Protein AF-A0A9D6V6N2-F1 (afdb_monomer)

Secondary structure (DSSP, 8-state):
-HHHHHHHHHHHHHHHHHHHHHHHHHHHHHHT--SHHHHHHHHHHHHHHHHHHHHHHHHHHHHS-TTTTHHHHHHHHHHHHHHHHHHHHHHHHHHHHHHH--SS--S--GGGHHHHSPPHHHHHHHHHHHHHHHHH-SSSHHHHHHHHHHHHHHHHHHHHHHHHHHHHHH---HHHHHHHHHHHHHHHHHHHHHHHHHHHHHHHHHHHHHHHTTS----HHHHHHHHHHHHHHHHHHHHHHHHHTT-

Organism: NCBI:txid2358

Foldseek 3Di:
DVVVVVVVVVLLVLLLLLLLLQLLLLLLLLVPDPDPVSNCVSVVVLLVVVVCLLVVLLVCLVVDPCVVCVVVVVVLVVVLLVQLLVLLVVLQVLLVVLQPDDDDPPPDDPSSCSRSPQRSVNSSSSSVSLNVLCVVCVPPSVVVSVVSSVSSVVSSVVSSVVVVVCCVVPVDDSSNSSSVSSNVSSVVSVVCSVCVVVVVCVVVVVVVVVVVCVPPDDDVVVVVVVVVVVVVVVVVVVVVVVVVVVD

pLDDT: mean 77.37, std 12.03, range [40.34, 94.0]

InterPro domains:
  IPR017199 Uncharacterised conserved protein UCP037409, membrane transporter, MTH672 [PF09930] (8-242)

Mean predicted aligned error: 12.7 Å

Solvent-accessible surface area (backbone atoms only — not comparable to full-atom values): 13356 Å² total; per-residue (Å²): 122,70,66,62,56,54,50,52,50,52,51,52,49,54,45,47,55,53,16,42,42,28,12,53,16,48,39,50,59,37,71,75,38,91,46,69,68,56,27,51,50,56,50,49,53,53,51,49,54,52,50,50,51,54,54,50,30,42,55,47,48,74,74,42,69,61,81,84,46,45,74,63,50,50,57,52,48,62,56,26,54,56,53,46,52,53,49,32,50,49,40,32,54,49,14,53,53,51,69,65,62,85,75,87,76,79,64,82,76,67,66,40,52,77,32,53,52,80,45,73,51,56,51,49,50,54,37,49,53,32,39,51,46,34,72,77,31,71,90,52,28,65,67,53,46,50,48,54,50,47,52,33,52,51,43,17,51,48,39,29,52,52,51,55,50,49,42,74,73,60,83,52,56,69,59,56,55,46,20,52,51,33,36,51,53,18,52,50,48,52,49,49,63,65,46,52,66,52,58,68,47,45,58,54,50,50,50,50,50,57,64,61,33,78,83,53,82,75,64,69,66,56,61,50,50,56,50,49,53,53,50,50,56,52,50,54,54,52,52,56,53,58,60,62,74,74,110

Sequence (247 aa):
MPEFKSLLLGLVFALGIFSVKSGCGISYLVSRRPSFLGKATAFGLVTATYFLLFVGSWHICKTVDLVSHFNRLKSLFESGMVLHVLMAGGTLLWAISLLKDTEDSRLKSYGWIALVVPCPVCTSAIFFITGFLVAFFPGDSFPVVLGAYAVYLVTTLLTMAVLALSLRLTDTTPERVLGLAMLFVSAYFFLSVLLAPHFGELERVYRVARHGSKESIGNASEAMTVGMILVLSFVTGFVLKRTRGRR

Radius of gyration: 22.38 Å; Cα contacts (8 Å, |Δi|>4): 170; chains: 1; bounding box: 48×61×52 Å

Structure (mmCIF, N/CA/C/O backbone):
data_AF-A0A9D6V6N2-F1
#
_entry.id   AF-A0A9D6V6N2-F1
#
loop_
_atom_site.group_PDB
_atom_site.id
_atom_site.type_symbol
_atom_site.label_atom_id
_atom_site.label_alt_id
_atom_site.label_comp_id
_atom_site.label_asym_id
_atom_site.label_entity_id
_atom_site.label_seq_id
_atom_site.pdbx_PDB_ins_code
_atom_site.Cartn_x
_atom_site.Cartn_y
_atom_site.Cartn_z
_atom_site.occupancy
_atom_site.B_iso_or_equiv
_atom_site.auth_seq_id
_atom_site.auth_comp_id
_atom_site.auth_asym_id
_atom_site.auth_atom_id
_atom_site.pdbx_PDB_model_num
ATOM 1 N N . MET A 1 1 ? 21.410 12.979 -12.471 1.00 51.81 1 MET A N 1
ATOM 2 C CA . MET A 1 1 ? 20.219 12.216 -12.906 1.00 51.81 1 MET A CA 1
ATOM 3 C C . MET A 1 1 ? 19.049 12.494 -11.952 1.00 51.81 1 MET A C 1
ATOM 5 O O . MET A 1 1 ? 18.803 11.705 -11.045 1.00 51.81 1 MET A O 1
ATOM 9 N N . PRO A 1 2 ? 18.390 13.660 -12.061 1.00 61.12 2 PRO A N 1
ATOM 10 C CA . PRO A 1 2 ? 17.265 14.027 -11.192 1.00 61.12 2 PRO A CA 1
ATOM 11 C C . PRO A 1 2 ? 16.001 13.185 -11.453 1.00 61.12 2 PRO A C 1
ATOM 13 O O . PRO A 1 2 ? 15.287 12.859 -10.512 1.00 61.12 2 PRO A O 1
ATOM 16 N N . GLU A 1 3 ? 15.778 12.748 -12.694 1.00 70.38 3 GLU A N 1
ATOM 17 C CA . GLU A 1 3 ? 14.579 11.997 -13.106 1.00 70.38 3 GLU A CA 1
ATOM 18 C C . GLU A 1 3 ? 14.470 10.620 -12.439 1.00 70.38 3 GLU A C 1
ATOM 20 O O . GLU A 1 3 ? 13.408 10.251 -11.944 1.00 70.38 3 GLU A O 1
ATOM 25 N N . PHE A 1 4 ? 15.588 9.895 -12.325 1.00 73.12 4 PHE A N 1
ATOM 26 C CA . PHE A 1 4 ? 15.630 8.589 -11.662 1.00 73.12 4 PHE A CA 1
ATOM 27 C C . PHE A 1 4 ? 15.233 8.669 -10.181 1.00 73.12 4 PHE A C 1
ATOM 29 O O . PHE A 1 4 ? 14.481 7.832 -9.687 1.00 73.12 4 PHE A O 1
ATOM 36 N N . LYS A 1 5 ? 15.698 9.706 -9.470 1.00 76.88 5 LYS A N 1
ATOM 37 C CA . LYS A 1 5 ? 15.368 9.909 -8.051 1.00 76.88 5 LYS A CA 1
ATOM 38 C C . LYS A 1 5 ? 13.883 10.210 -7.862 1.00 76.88 5 LYS A C 1
ATOM 40 O O . LYS A 1 5 ? 13.276 9.658 -6.951 1.00 76.88 5 LYS A O 1
ATOM 45 N N . SER A 1 6 ? 13.301 11.038 -8.728 1.00 75.12 6 SER A N 1
ATOM 46 C CA . SER A 1 6 ? 11.866 11.345 -8.696 1.00 75.12 6 SER A CA 1
ATOM 47 C C . SER A 1 6 ? 11.007 10.115 -8.989 1.00 75.12 6 SER A C 1
ATOM 49 O O . SER A 1 6 ? 9.994 9.902 -8.327 1.00 75.12 6 SER A O 1
ATOM 51 N N . LEU A 1 7 ? 11.431 9.272 -9.934 1.00 75.06 7 LEU A N 1
ATOM 52 C CA . LEU A 1 7 ? 10.715 8.051 -10.302 1.00 75.06 7 LEU A CA 1
ATOM 53 C C . LEU A 1 7 ? 10.772 7.011 -9.174 1.00 75.06 7 LEU A C 1
ATOM 55 O O . LEU A 1 7 ? 9.738 6.472 -8.784 1.00 75.06 7 LEU A O 1
ATOM 59 N N . LEU A 1 8 ? 11.952 6.807 -8.575 1.00 77.50 8 LEU A N 1
ATOM 60 C CA . LEU A 1 8 ? 12.122 5.955 -7.395 1.00 77.50 8 LEU A CA 1
ATOM 61 C C . LEU A 1 8 ? 11.301 6.472 -6.202 1.00 77.50 8 LEU A C 1
ATOM 63 O O . LEU A 1 8 ? 10.677 5.688 -5.493 1.00 77.50 8 LEU A O 1
ATOM 67 N N . LEU A 1 9 ? 11.262 7.791 -5.993 1.00 79.06 9 LEU A N 1
ATOM 68 C CA . LEU A 1 9 ? 10.462 8.401 -4.933 1.00 79.06 9 LEU A CA 1
ATOM 69 C C . LEU A 1 9 ? 8.964 8.146 -5.148 1.00 79.06 9 LEU A C 1
ATOM 71 O O . LEU A 1 9 ? 8.276 7.757 -4.208 1.00 79.06 9 LEU A O 1
ATOM 75 N N . GLY A 1 10 ? 8.473 8.299 -6.381 1.00 78.38 10 GLY A N 1
ATOM 76 C CA . GLY A 1 10 ? 7.093 7.967 -6.742 1.00 78.38 10 GLY A CA 1
ATOM 77 C C . GLY A 1 10 ? 6.765 6.488 -6.516 1.00 78.38 10 GLY A C 1
ATOM 78 O O . GLY A 1 10 ? 5.702 6.163 -5.991 1.00 78.38 10 GLY A O 1
ATOM 79 N N . LEU A 1 11 ? 7.710 5.598 -6.831 1.00 81.44 11 LEU A N 1
ATOM 80 C CA . LEU A 1 11 ? 7.619 4.153 -6.606 1.00 81.44 11 LEU A CA 1
ATOM 81 C C . LEU A 1 11 ? 7.452 3.817 -5.117 1.00 81.44 11 LEU A C 1
ATOM 83 O O . LEU A 1 11 ? 6.534 3.096 -4.728 1.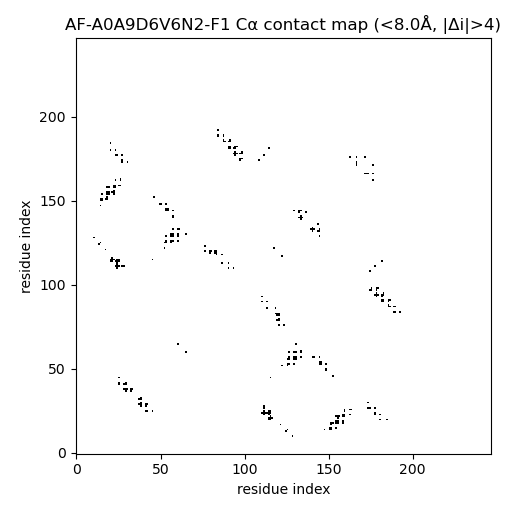00 81.44 11 LEU A O 1
ATOM 87 N N . VAL A 1 12 ? 8.336 4.370 -4.281 1.00 84.69 12 VAL A N 1
ATOM 88 C CA . VAL A 1 12 ? 8.329 4.174 -2.826 1.00 84.69 12 VAL A CA 1
ATOM 89 C C . VAL A 1 12 ? 7.067 4.769 -2.215 1.00 84.69 12 VAL A C 1
ATOM 91 O O . VAL A 1 12 ? 6.469 4.157 -1.335 1.00 84.69 12 VAL A O 1
ATOM 94 N N . PHE A 1 13 ? 6.626 5.928 -2.700 1.00 83.12 13 PHE A N 1
ATOM 95 C CA . PHE A 1 13 ? 5.403 6.565 -2.233 1.00 83.12 13 PHE A CA 1
ATOM 96 C C . PHE A 1 13 ? 4.163 5.718 -2.548 1.00 83.12 13 PHE A C 1
ATOM 98 O O . PHE A 1 13 ? 3.367 5.444 -1.649 1.00 83.12 13 PHE A O 1
ATOM 105 N N . ALA A 1 14 ? 4.039 5.227 -3.786 1.00 82.31 14 ALA A N 1
ATOM 106 C CA . ALA A 1 14 ? 2.955 4.335 -4.187 1.00 82.31 14 ALA A CA 1
ATOM 107 C C . ALA A 1 14 ? 2.940 3.052 -3.338 1.00 82.31 14 ALA A C 1
ATOM 109 O O . ALA A 1 14 ? 1.914 2.717 -2.743 1.00 82.31 14 ALA A O 1
ATOM 110 N N . LEU A 1 15 ? 4.093 2.384 -3.198 1.00 86.06 15 LEU A N 1
ATOM 111 C CA . LEU A 1 15 ? 4.251 1.220 -2.318 1.00 86.06 15 LEU A CA 1
ATOM 112 C C . LEU A 1 15 ? 3.863 1.535 -0.872 1.00 86.06 15 LEU A C 1
ATOM 114 O O . LEU A 1 15 ? 3.154 0.751 -0.244 1.00 86.06 15 LEU A O 1
ATOM 118 N N . GLY A 1 16 ? 4.297 2.680 -0.349 1.00 87.12 16 GLY A N 1
ATOM 119 C CA . GLY A 1 16 ? 4.027 3.106 1.019 1.00 87.12 16 GLY A CA 1
ATOM 120 C C . GLY A 1 16 ? 2.533 3.237 1.292 1.00 87.12 16 GLY A C 1
ATOM 121 O O . GLY 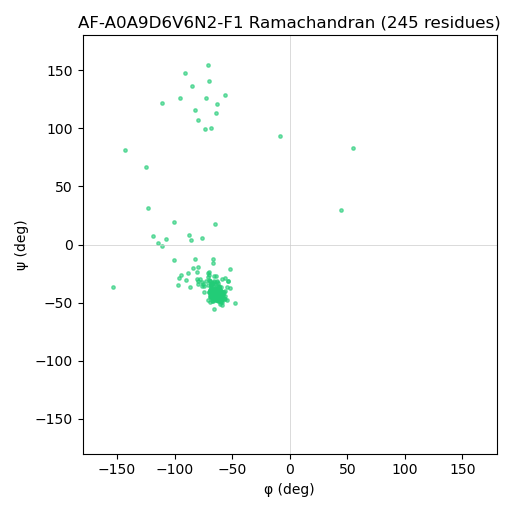A 1 16 ? 2.034 2.660 2.254 1.00 87.12 16 GLY A O 1
ATOM 122 N N . ILE A 1 17 ? 1.788 3.910 0.415 1.00 83.69 17 ILE A N 1
ATOM 123 C CA . ILE A 1 17 ? 0.334 4.071 0.568 1.00 83.69 17 ILE A CA 1
ATOM 124 C C . ILE A 1 17 ? -0.388 2.724 0.535 1.00 83.69 17 ILE A C 1
ATOM 126 O O . ILE A 1 17 ? -1.292 2.487 1.341 1.00 83.69 17 ILE A O 1
ATOM 130 N N . PHE A 1 18 ? 0.020 1.820 -0.358 1.00 83.00 18 PHE A N 1
ATOM 131 C CA . PHE A 1 18 ? -0.556 0.476 -0.408 1.00 83.00 18 PHE A CA 1
ATOM 132 C C . PHE A 1 18 ? -0.287 -0.306 0.875 1.00 83.00 18 PHE A C 1
ATOM 134 O O . PHE A 1 18 ? -1.192 -0.957 1.394 1.00 83.00 18 PHE A O 1
ATOM 141 N N . SER A 1 19 ? 0.926 -0.188 1.408 1.00 87.00 19 SER A N 1
ATOM 142 C CA . SER A 1 19 ? 1.353 -0.852 2.643 1.00 87.00 19 SER A CA 1
ATOM 143 C C . SER A 1 19 ? 0.641 -0.303 3.876 1.00 87.00 19 SER A C 1
ATOM 145 O O . SER A 1 19 ? 0.297 -1.050 4.786 1.00 87.00 19 SER A O 1
ATOM 147 N N . VAL A 1 20 ? 0.362 1.004 3.903 1.00 87.19 20 VAL A N 1
ATOM 148 C CA . VAL A 1 20 ? -0.445 1.622 4.962 1.00 87.19 20 VAL A CA 1
ATOM 149 C C . VAL A 1 20 ? -1.880 1.101 4.896 1.00 87.19 20 VAL A C 1
ATOM 151 O O . VAL A 1 20 ? -2.430 0.682 5.914 1.00 87.19 20 VAL A O 1
ATOM 154 N N . LYS A 1 21 ? -2.486 1.052 3.701 1.00 88.00 21 LYS A N 1
ATOM 155 C CA . LYS A 1 21 ? -3.838 0.502 3.522 1.00 88.00 21 LYS A CA 1
ATOM 156 C C . LYS A 1 21 ? -3.924 -0.956 3.988 1.00 88.00 21 LYS A C 1
ATOM 158 O O . LYS A 1 21 ? -4.805 -1.279 4.789 1.00 88.00 21 LYS A O 1
ATOM 163 N N . SER A 1 22 ? -3.031 -1.821 3.505 1.00 87.19 22 SER A N 1
ATOM 164 C CA . SER A 1 22 ? -3.027 -3.238 3.881 1.00 87.19 22 SER A CA 1
ATOM 165 C C . SER A 1 22 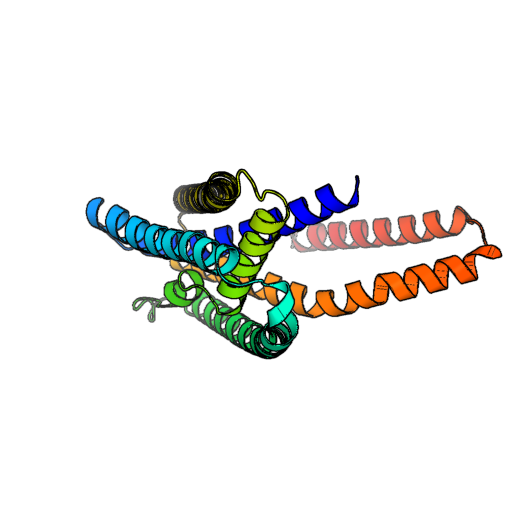? -2.709 -3.416 5.367 1.00 87.19 22 SER A C 1
ATOM 167 O O . SER A 1 22 ? -3.398 -4.172 6.050 1.00 87.19 22 SER A O 1
ATOM 169 N N .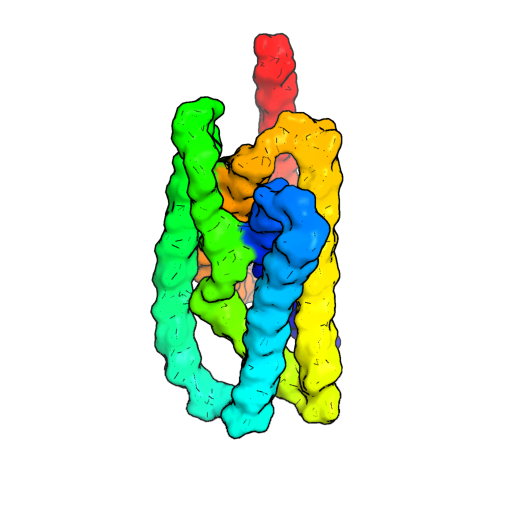 GLY A 1 23 ? -1.760 -2.646 5.908 1.00 87.50 23 GLY A N 1
ATOM 170 C CA . GLY A 1 23 ? -1.400 -2.627 7.326 1.00 87.50 23 GLY A CA 1
ATOM 171 C C . GLY A 1 23 ? -2.569 -2.289 8.251 1.00 87.50 23 GLY A C 1
ATOM 172 O O . GLY A 1 23 ? -2.753 -2.964 9.264 1.00 87.50 23 GLY A O 1
ATOM 173 N N . CYS A 1 24 ? -3.416 -1.323 7.884 1.00 86.81 24 CYS A N 1
ATOM 174 C CA . CYS A 1 24 ? -4.647 -1.015 8.620 1.00 86.81 24 CYS A CA 1
ATOM 175 C C . CYS A 1 24 ? -5.617 -2.209 8.654 1.00 86.81 24 CYS A C 1
ATOM 177 O O . CYS A 1 24 ? -6.133 -2.565 9.717 1.00 86.81 24 CYS A O 1
ATOM 179 N N . GLY A 1 25 ? -5.834 -2.865 7.510 1.00 85.75 25 GLY A N 1
ATOM 180 C CA . GLY A 1 25 ? -6.708 -4.036 7.415 1.00 85.75 25 GLY A CA 1
ATOM 181 C C . GLY A 1 25 ? -6.184 -5.245 8.198 1.00 85.75 25 GLY A C 1
ATOM 182 O O . GLY A 1 25 ? -6.938 -5.894 8.928 1.00 85.75 25 GLY A O 1
ATOM 183 N N . ILE A 1 26 ? -4.880 -5.517 8.103 1.00 86.94 26 ILE A N 1
ATOM 184 C CA . ILE A 1 26 ? -4.216 -6.609 8.827 1.00 86.94 26 ILE A CA 1
ATOM 185 C C . ILE A 1 26 ? -4.226 -6.339 10.334 1.00 86.94 26 ILE A C 1
ATOM 187 O O . ILE A 1 26 ? -4.509 -7.252 11.108 1.00 86.94 26 ILE A O 1
ATOM 191 N N . SER A 1 27 ? -3.973 -5.098 10.764 1.00 87.25 27 SER A N 1
ATOM 192 C CA . SER A 1 27 ? -4.007 -4.724 12.183 1.00 87.25 27 SER A CA 1
ATOM 193 C C . SER A 1 27 ? -5.376 -5.014 12.806 1.00 87.25 27 SER A C 1
ATOM 195 O O . SER A 1 27 ? -5.455 -5.624 13.876 1.00 87.25 27 SER A O 1
ATOM 197 N N . TYR A 1 28 ? -6.467 -4.691 12.102 1.00 84.94 28 TYR A N 1
ATOM 198 C CA . TYR A 1 28 ? -7.819 -5.044 12.541 1.00 84.94 28 TYR A CA 1
ATOM 199 C C . TYR A 1 28 ? -8.036 -6.563 12.612 1.00 84.94 28 TYR A C 1
ATOM 201 O O . TYR A 1 28 ? -8.512 -7.081 13.626 1.00 84.94 28 TYR A O 1
ATOM 209 N N . LEU A 1 29 ? -7.641 -7.295 11.563 1.00 84.75 29 LEU A N 1
ATOM 210 C CA . LEU A 1 29 ? -7.779 -8.752 11.494 1.00 84.75 29 LEU A CA 1
ATOM 211 C C . LEU A 1 29 ? -7.034 -9.459 12.640 1.00 84.75 29 LEU A C 1
ATOM 213 O O . LEU A 1 29 ? -7.568 -10.381 13.259 1.00 84.75 29 LEU A O 1
ATOM 217 N N . VAL A 1 30 ? -5.821 -9.001 12.949 1.00 86.00 30 VAL A N 1
ATOM 218 C CA . VAL A 1 30 ? -4.978 -9.505 14.042 1.00 86.00 30 VAL A CA 1
ATOM 219 C C . VAL A 1 30 ? -5.568 -9.151 15.409 1.00 86.00 30 VAL A C 1
ATOM 221 O O . VAL A 1 30 ? -5.554 -9.985 16.315 1.00 86.00 30 VAL A O 1
ATOM 224 N N . SER A 1 31 ? -6.136 -7.953 15.561 1.00 82.25 31 SER A N 1
ATOM 225 C CA . SER A 1 31 ? -6.738 -7.489 16.821 1.00 82.25 31 SER A CA 1
ATOM 226 C C . SER A 1 31 ? -7.984 -8.290 17.215 1.00 82.25 31 SER A C 1
ATOM 228 O O . SER A 1 31 ? -8.276 -8.438 18.398 1.00 82.25 31 SER A O 1
ATOM 230 N N . ARG A 1 32 ? -8.695 -8.872 16.239 1.00 79.81 32 ARG A N 1
ATOM 231 C CA . ARG A 1 32 ? -9.882 -9.716 16.463 1.00 79.81 32 ARG A CA 1
ATOM 232 C C . ARG A 1 32 ? -9.573 -11.174 16.824 1.00 79.81 32 ARG A C 1
ATOM 234 O O . ARG A 1 32 ? -10.484 -11.902 17.214 1.00 79.81 32 ARG A O 1
ATOM 241 N N . ARG A 1 33 ? -8.331 -11.641 16.671 1.00 81.06 33 ARG A N 1
ATOM 242 C CA . ARG A 1 33 ? -7.955 -13.041 16.940 1.00 81.06 33 ARG A CA 1
ATOM 243 C C . ARG A 1 33 ? -7.387 -13.176 18.362 1.00 81.06 33 ARG A C 1
ATOM 245 O O . ARG A 1 33 ? -6.419 -12.487 18.673 1.00 81.06 33 ARG A O 1
ATOM 252 N N . PRO A 1 34 ? -7.914 -14.077 19.215 1.00 73.94 34 PRO A N 1
ATOM 253 C CA . PRO A 1 34 ? -7.426 -14.224 20.590 1.00 73.94 34 PRO A CA 1
ATOM 254 C C . PRO A 1 34 ? -6.090 -14.982 20.671 1.00 73.94 34 PRO A C 1
ATOM 256 O O . PRO A 1 34 ? -5.231 -14.640 21.477 1.00 73.94 34 PRO A O 1
ATOM 259 N N . SER A 1 35 ? -5.880 -15.981 19.808 1.00 87.44 35 SER A N 1
ATOM 260 C CA . SER A 1 35 ? -4.673 -16.819 19.812 1.00 87.44 35 SER A CA 1
ATOM 261 C C . SER A 1 35 ? -3.523 -16.188 19.023 1.00 87.44 35 SER A C 1
ATOM 263 O O . SER A 1 35 ? -3.721 -15.726 17.896 1.00 87.44 35 SER A O 1
ATOM 265 N N . PHE A 1 36 ? -2.305 -16.243 19.575 1.00 85.50 36 PHE A N 1
ATOM 266 C CA . PHE A 1 36 ? -1.072 -15.839 18.889 1.00 85.50 36 PHE A CA 1
ATOM 267 C C . PHE A 1 36 ? -0.867 -16.600 17.570 1.00 85.50 36 PHE A C 1
ATOM 269 O O . PHE A 1 36 ? -0.532 -15.992 16.556 1.00 85.50 36 PHE A O 1
ATOM 276 N N . LEU A 1 37 ? -1.175 -17.900 17.543 1.00 86.62 37 LEU A N 1
ATOM 277 C CA . LEU A 1 37 ? -1.090 -18.711 16.326 1.00 86.62 37 LEU A CA 1
ATOM 278 C C . LEU A 1 37 ? -2.101 -18.241 15.267 1.00 86.62 37 LEU A C 1
ATOM 280 O O . LEU A 1 37 ? -1.786 -18.172 14.081 1.00 86.62 37 LEU A O 1
ATOM 284 N N . GLY A 1 38 ? -3.298 -17.829 15.694 1.00 84.69 38 GLY A N 1
ATOM 285 C CA . GLY A 1 38 ? -4.310 -17.231 14.816 1.00 84.69 38 GLY A CA 1
ATOM 286 C C . GLY A 1 38 ? -3.883 -15.880 14.228 1.00 84.69 38 GLY A C 1
ATOM 287 O O . GLY A 1 38 ? -4.220 -15.564 13.090 1.00 84.69 38 GLY A O 1
ATOM 288 N N . LYS A 1 39 ? -3.115 -15.090 14.986 1.00 87.00 39 LYS A N 1
ATOM 289 C CA . LYS A 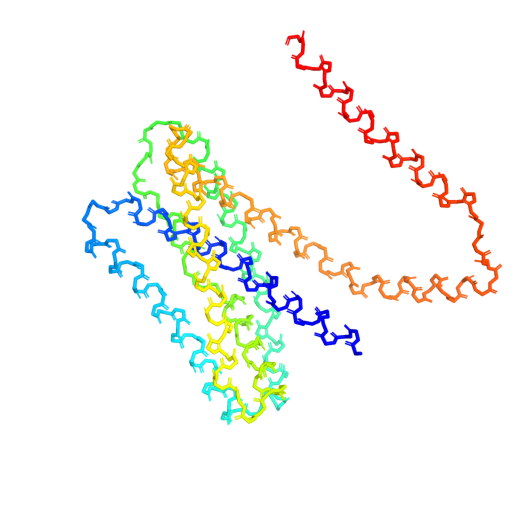1 39 ? -2.529 -13.826 14.517 1.00 87.00 39 LYS A CA 1
ATOM 290 C C . LYS A 1 39 ? -1.412 -14.072 13.504 1.00 87.00 39 LYS A C 1
ATOM 292 O O . LYS A 1 39 ? -1.417 -13.463 12.438 1.00 87.00 39 LYS A O 1
ATOM 297 N N . ALA A 1 40 ? -0.498 -14.990 13.822 1.00 88.12 40 ALA A N 1
ATOM 298 C CA . ALA A 1 40 ? 0.632 -15.339 12.967 1.00 88.12 40 ALA A CA 1
ATOM 299 C C . ALA A 1 40 ? 0.176 -15.949 11.634 1.00 88.12 40 ALA A C 1
ATOM 301 O O . ALA A 1 40 ? 0.684 -15.569 10.585 1.00 88.12 40 ALA A O 1
ATOM 302 N N . THR A 1 41 ? -0.827 -16.832 11.656 1.00 89.19 41 THR A N 1
ATOM 303 C CA . THR A 1 41 ? -1.402 -17.434 10.439 1.00 89.19 41 THR A CA 1
ATOM 304 C C . THR A 1 41 ? -2.106 -16.407 9.557 1.00 89.19 41 THR A C 1
ATOM 306 O O . THR A 1 41 ? -1.875 -16.390 8.353 1.00 89.19 41 THR A O 1
ATOM 309 N N . ALA A 1 42 ? -2.917 -15.512 10.133 1.00 87.06 42 ALA A N 1
ATOM 310 C CA . ALA A 1 42 ? -3.581 -14.452 9.373 1.00 87.06 42 ALA A CA 1
ATOM 311 C C . ALA A 1 42 ? -2.573 -13.491 8.724 1.00 87.06 42 ALA A C 1
ATOM 313 O O . ALA A 1 42 ? -2.679 -13.194 7.536 1.00 87.06 42 ALA A O 1
ATOM 314 N N . PHE A 1 43 ? -1.571 -13.046 9.488 1.00 90.06 43 PHE A N 1
ATOM 315 C CA . PHE A 1 43 ? -0.487 -12.215 8.969 1.00 90.06 43 PHE A CA 1
ATOM 316 C C . PHE A 1 43 ? 0.299 -12.942 7.873 1.00 90.06 43 PHE A C 1
ATOM 318 O O . PHE A 1 43 ? 0.475 -12.395 6.788 1.00 90.06 43 PHE A O 1
ATOM 325 N N . GLY A 1 44 ? 0.708 -14.187 8.135 1.00 90.31 44 GLY A N 1
ATOM 326 C CA . GLY A 1 44 ? 1.470 -15.021 7.210 1.00 90.31 44 GLY A CA 1
ATOM 327 C C . GLY A 1 44 ? 0.744 -15.281 5.892 1.00 90.31 44 GLY A C 1
ATOM 328 O O . GLY A 1 44 ? 1.360 -15.224 4.837 1.00 90.31 44 GLY A O 1
ATOM 329 N N . LEU A 1 45 ? -0.571 -15.507 5.924 1.00 90.75 45 LEU A N 1
ATOM 330 C CA . LEU A 1 45 ? -1.361 -15.739 4.713 1.00 90.75 45 LEU A CA 1
ATOM 331 C C . LEU A 1 45 ? -1.449 -14.482 3.840 1.00 90.75 45 LEU A C 1
ATOM 333 O O . LEU A 1 45 ? -1.303 -14.556 2.618 1.00 90.75 45 LEU A O 1
ATOM 337 N N . VAL A 1 46 ? -1.646 -13.314 4.458 1.00 89.38 46 VAL A N 1
ATOM 338 C CA . VAL A 1 46 ? -1.683 -12.045 3.722 1.00 89.38 46 VAL A CA 1
ATOM 339 C C . VAL A 1 46 ? -0.306 -11.720 3.149 1.00 89.38 46 VAL A C 1
ATOM 341 O O . VAL A 1 46 ? -0.199 -11.441 1.957 1.00 89.38 46 VAL A O 1
ATOM 344 N N . THR A 1 47 ? 0.759 -11.801 3.948 1.00 91.56 47 THR A N 1
ATOM 345 C CA . THR A 1 47 ? 2.119 -11.528 3.459 1.00 91.56 47 THR A CA 1
ATOM 346 C C . THR A 1 47 ? 2.545 -12.513 2.377 1.00 91.56 47 THR A C 1
ATOM 348 O O . THR A 1 47 ? 3.081 -12.074 1.365 1.00 91.56 47 THR A O 1
ATOM 351 N N . ALA A 1 48 ? 2.216 -13.802 2.505 1.00 92.50 48 ALA A N 1
ATOM 352 C CA . ALA A 1 48 ? 2.448 -14.794 1.458 1.00 92.50 48 ALA A CA 1
ATOM 353 C C . ALA A 1 48 ? 1.705 -14.453 0.158 1.00 92.50 48 ALA A C 1
ATOM 355 O O . ALA A 1 48 ? 2.277 -14.573 -0.922 1.00 92.50 48 ALA A O 1
ATOM 356 N N . THR A 1 49 ? 0.464 -13.964 0.243 1.00 91.31 49 THR A N 1
ATOM 357 C CA . THR A 1 49 ? -0.299 -13.528 -0.940 1.00 91.31 49 THR A CA 1
ATOM 358 C C . THR A 1 49 ? 0.410 -12.379 -1.659 1.00 91.31 49 THR A C 1
ATOM 360 O O . THR A 1 49 ? 0.595 -12.429 -2.874 1.00 91.31 49 THR A O 1
ATOM 363 N N . TYR A 1 50 ? 0.869 -11.363 -0.922 1.00 90.88 50 TYR A N 1
ATOM 364 C CA . TYR A 1 50 ? 1.634 -10.260 -1.510 1.00 90.88 50 TYR A CA 1
ATOM 365 C C . TYR A 1 50 ? 2.993 -10.721 -2.042 1.00 90.88 50 TYR A C 1
ATOM 367 O O . TYR A 1 50 ? 3.378 -10.321 -3.136 1.00 90.88 50 TYR A O 1
ATOM 375 N N . PHE A 1 51 ? 3.692 -11.606 -1.335 1.00 93.25 51 PHE A N 1
ATOM 376 C CA . PHE A 1 51 ? 4.945 -12.191 -1.807 1.00 93.25 51 PHE A CA 1
ATOM 377 C C . PHE A 1 51 ? 4.765 -12.894 -3.158 1.00 93.25 51 PHE A C 1
ATOM 379 O O . PHE A 1 51 ? 5.516 -12.629 -4.096 1.00 93.25 51 PHE A O 1
ATOM 386 N N . LEU A 1 52 ? 3.720 -13.719 -3.290 1.00 93.25 52 LEU A N 1
ATOM 387 C CA . LEU A 1 52 ? 3.370 -14.376 -4.549 1.00 93.25 52 LEU A CA 1
ATOM 388 C C . LEU A 1 52 ? 3.038 -13.368 -5.653 1.00 93.25 52 LEU A C 1
ATOM 390 O O . LEU A 1 52 ? 3.409 -13.597 -6.800 1.00 93.25 52 LEU A O 1
ATOM 394 N N . LEU A 1 53 ? 2.401 -12.239 -5.331 1.00 91.19 53 LEU A N 1
ATOM 395 C CA . LEU A 1 53 ? 2.147 -11.181 -6.313 1.00 91.19 53 LEU A CA 1
ATOM 396 C C . LEU A 1 53 ? 3.437 -10.516 -6.803 1.00 91.19 53 LEU A C 1
ATOM 398 O O . LEU A 1 53 ? 3.575 -10.304 -8.006 1.00 91.19 53 LEU A O 1
ATOM 402 N N . PHE A 1 54 ? 4.391 -10.216 -5.916 1.00 92.25 54 PHE A N 1
ATOM 403 C CA . PHE A 1 54 ? 5.685 -9.637 -6.304 1.00 92.25 54 PHE A CA 1
ATOM 404 C C . PHE A 1 54 ? 6.522 -10.621 -7.131 1.00 92.25 54 PHE A C 1
ATOM 406 O O . PHE A 1 54 ? 6.997 -10.274 -8.212 1.00 92.25 54 PHE A O 1
ATOM 413 N N . VAL A 1 55 ? 6.661 -11.866 -6.668 1.00 92.81 55 VAL A N 1
ATOM 414 C CA . VAL A 1 55 ? 7.433 -12.903 -7.373 1.00 92.81 55 VAL A CA 1
ATOM 415 C C . VAL A 1 55 ? 6.767 -13.293 -8.692 1.00 92.81 55 VAL A C 1
ATOM 417 O O . VAL A 1 55 ? 7.444 -13.417 -9.710 1.00 92.81 55 VAL A O 1
ATOM 420 N N . GLY A 1 56 ? 5.440 -13.437 -8.702 1.00 91.19 56 GLY A N 1
ATOM 421 C CA . GLY A 1 56 ? 4.668 -13.709 -9.911 1.00 91.19 56 GLY A CA 1
ATOM 422 C C . GLY A 1 56 ? 4.807 -12.585 -10.935 1.00 91.19 56 GLY A C 1
ATOM 423 O O . GLY A 1 56 ? 5.072 -12.853 -12.104 1.00 91.19 56 GLY A O 1
ATOM 424 N N . SER A 1 57 ? 4.731 -11.326 -10.489 1.00 89.19 57 SER A N 1
ATOM 425 C CA . SER A 1 57 ? 4.978 -10.165 -11.354 1.00 89.19 57 SER A CA 1
ATOM 426 C C . SER A 1 57 ? 6.397 -10.179 -11.918 1.00 89.19 57 SER A C 1
ATOM 428 O O . SER A 1 57 ? 6.570 -9.952 -13.108 1.00 89.19 57 SER A O 1
ATOM 430 N N . TRP A 1 58 ? 7.409 -10.508 -11.110 1.00 91.62 58 TRP A N 1
ATOM 431 C CA . TRP A 1 58 ? 8.796 -10.614 -11.579 1.00 91.62 58 TRP A CA 1
ATOM 432 C C . TRP A 1 58 ? 8.960 -11.704 -12.637 1.00 91.62 58 TRP A C 1
ATOM 434 O O . TRP A 1 58 ? 9.561 -11.458 -13.682 1.00 91.62 58 TRP A O 1
ATOM 444 N N . HIS A 1 59 ? 8.378 -12.881 -12.406 1.00 89.94 59 HIS A N 1
ATOM 445 C CA . HIS A 1 59 ? 8.435 -13.988 -13.355 1.00 89.94 59 HIS A CA 1
ATOM 446 C C . HIS A 1 59 ? 7.785 -13.616 -14.697 1.00 89.94 59 HIS A C 1
ATOM 448 O O . HIS A 1 59 ? 8.343 -13.889 -15.761 1.00 89.94 59 HIS A O 1
ATOM 454 N N . ILE A 1 60 ? 6.625 -12.952 -14.659 1.00 87.94 60 ILE A N 1
ATOM 455 C CA . ILE A 1 60 ? 5.940 -12.476 -15.866 1.00 87.94 60 ILE A CA 1
ATOM 456 C C . ILE A 1 60 ? 6.777 -11.397 -16.565 1.00 87.94 60 ILE A C 1
ATOM 458 O O . ILE A 1 60 ? 7.021 -11.511 -17.758 1.00 87.94 60 ILE A O 1
ATOM 462 N N . CYS A 1 61 ? 7.284 -10.396 -15.841 1.00 84.81 61 CYS A N 1
ATOM 463 C CA . CYS A 1 61 ? 8.090 -9.315 -16.419 1.00 84.81 61 CYS A CA 1
ATOM 464 C C . CYS A 1 61 ? 9.422 -9.795 -17.018 1.00 84.81 61 CYS A C 1
ATOM 466 O O . CYS A 1 61 ? 9.945 -9.156 -17.923 1.00 84.81 61 CYS A O 1
ATOM 468 N N . LYS A 1 62 ? 9.983 -10.907 -16.528 1.00 82.94 62 LYS A N 1
ATOM 469 C CA . LYS A 1 62 ? 11.191 -11.517 -17.103 1.00 82.94 62 LYS A CA 1
ATOM 470 C C . LYS A 1 62 ? 10.904 -12.281 -18.401 1.00 82.94 62 LYS A C 1
ATOM 472 O O . LYS A 1 62 ? 11.777 -12.387 -19.255 1.00 82.94 62 LYS A O 1
ATOM 477 N N . THR A 1 63 ? 9.715 -12.870 -18.518 1.00 81.56 63 THR A N 1
ATOM 478 C CA . THR A 1 63 ? 9.348 -13.763 -19.633 1.00 81.56 63 THR A CA 1
ATOM 479 C C . THR A 1 63 ? 8.594 -13.047 -20.748 1.00 81.56 63 THR A C 1
ATOM 481 O O . THR A 1 63 ? 8.686 -13.449 -21.905 1.00 81.56 63 THR A O 1
ATOM 484 N N . VAL A 1 64 ? 7.865 -11.984 -20.413 1.00 77.62 64 VAL A N 1
ATOM 485 C CA . VAL A 1 64 ? 7.056 -11.195 -21.339 1.00 77.62 64 VAL A CA 1
ATOM 486 C C . VAL A 1 64 ? 7.693 -9.827 -21.503 1.00 77.62 64 VAL A C 1
ATOM 488 O O . VAL A 1 64 ? 7.825 -9.073 -20.542 1.00 77.62 64 VAL A O 1
ATOM 491 N N . ASP A 1 65 ? 8.032 -9.483 -22.742 1.00 67.31 65 ASP A N 1
ATOM 492 C CA . ASP A 1 65 ? 8.544 -8.160 -23.071 1.00 67.31 65 ASP A CA 1
ATOM 493 C C . ASP A 1 65 ? 7.428 -7.113 -22.902 1.00 67.31 65 ASP A C 1
ATOM 495 O O . ASP A 1 65 ? 6.529 -6.982 -23.743 1.00 67.31 65 ASP A O 1
ATOM 499 N N . LEU A 1 66 ? 7.450 -6.403 -21.768 1.00 62.94 66 LEU A N 1
ATOM 500 C CA . LEU A 1 66 ? 6.423 -5.444 -21.340 1.00 62.94 66 LEU A CA 1
ATOM 501 C C . LEU A 1 66 ? 6.130 -4.378 -22.404 1.00 62.94 66 LEU A C 1
ATOM 503 O O . LEU A 1 66 ? 4.994 -3.911 -22.524 1.00 62.94 66 LEU A O 1
ATOM 507 N N . VAL A 1 67 ? 7.147 -4.016 -23.190 1.00 60.19 67 VAL A N 1
ATOM 508 C CA . VAL A 1 67 ? 7.074 -2.973 -24.219 1.00 60.19 67 VAL A CA 1
ATOM 509 C C . VAL A 1 67 ? 6.126 -3.384 -25.348 1.00 60.19 67 VAL A C 1
ATOM 511 O O . VAL A 1 67 ? 5.326 -2.574 -25.813 1.00 60.19 67 VAL A O 1
ATOM 514 N N . SER A 1 68 ? 6.128 -4.665 -25.727 1.00 63.53 68 SER A N 1
ATOM 515 C CA . SER A 1 68 ? 5.276 -5.196 -26.803 1.00 63.53 68 SER A CA 1
ATOM 516 C C . SER A 1 68 ? 3.782 -5.249 -26.440 1.00 63.53 68 SER A C 1
ATOM 518 O O . SER A 1 68 ? 2.921 -5.204 -27.318 1.00 63.53 68 SER A O 1
ATOM 520 N N . HIS A 1 69 ? 3.453 -5.293 -25.145 1.00 65.94 69 HIS A N 1
ATOM 521 C CA . HIS A 1 69 ? 2.082 -5.442 -24.641 1.00 65.94 69 HIS A CA 1
ATOM 522 C C . HIS A 1 69 ? 1.502 -4.160 -24.022 1.00 65.94 69 HIS A C 1
ATOM 524 O O . HIS A 1 69 ? 0.369 -4.170 -23.528 1.00 65.94 69 HIS A O 1
ATOM 530 N N . PHE A 1 70 ? 2.228 -3.039 -24.092 1.00 64.44 70 PHE A N 1
ATOM 531 C CA . PHE A 1 70 ? 1.839 -1.762 -23.486 1.00 64.44 70 PHE A CA 1
ATOM 532 C C . PHE A 1 70 ? 0.438 -1.281 -23.917 1.00 64.44 70 PHE A C 1
ATOM 534 O O . PHE A 1 70 ? -0.333 -0.788 -23.094 1.00 64.44 70 PHE A O 1
ATOM 541 N N . ASN A 1 71 ? 0.046 -1.509 -25.177 1.00 63.56 71 ASN A N 1
ATOM 542 C CA . ASN A 1 71 ? -1.287 -1.138 -25.671 1.00 63.56 71 ASN A CA 1
ATOM 543 C C . ASN A 1 71 ? -2.432 -1.934 -25.016 1.00 63.56 71 ASN A C 1
ATOM 545 O O . ASN A 1 71 ? -3.496 -1.370 -24.770 1.00 63.56 71 ASN A O 1
ATOM 549 N N . ARG A 1 72 ? -2.229 -3.217 -24.680 1.00 61.78 72 ARG A N 1
ATOM 550 C CA . ARG A 1 72 ? -3.235 -4.010 -23.942 1.00 61.78 72 ARG A CA 1
ATOM 551 C C . ARG A 1 72 ? -3.284 -3.609 -22.466 1.00 61.78 72 ARG A C 1
ATOM 553 O O . ARG A 1 72 ? -4.365 -3.533 -21.888 1.00 61.78 72 ARG A O 1
ATOM 560 N N . LEU A 1 73 ? -2.130 -3.276 -21.886 1.00 64.12 73 LEU A N 1
ATOM 561 C CA . LEU A 1 73 ? -2.028 -2.722 -20.532 1.00 64.12 73 LEU A CA 1
ATOM 562 C C . LEU A 1 73 ? -2.760 -1.376 -20.412 1.00 64.12 73 LEU A C 1
ATOM 564 O O . LEU A 1 73 ? -3.434 -1.144 -19.414 1.00 64.12 73 LEU A O 1
ATOM 568 N N . LYS A 1 74 ? -2.716 -0.523 -21.444 1.00 65.56 74 LYS A N 1
ATOM 569 C CA . LYS A 1 74 ? -3.440 0.759 -21.478 1.00 65.56 74 LYS A CA 1
ATOM 570 C C . LYS A 1 74 ? -4.953 0.597 -21.288 1.00 65.56 74 LYS A C 1
ATOM 572 O O . LYS A 1 74 ? -5.538 1.304 -20.474 1.00 65.56 74 LYS A O 1
ATOM 577 N N . SER A 1 75 ? -5.573 -0.360 -21.981 1.00 65.62 75 SER A N 1
ATOM 578 C CA . SER A 1 75 ? -7.010 -0.648 -21.830 1.00 65.62 75 SER A CA 1
ATOM 579 C C . SER A 1 75 ? -7.345 -1.192 -20.433 1.00 65.62 75 SER A C 1
ATOM 581 O O . SER A 1 75 ? -8.332 -0.779 -19.821 1.00 65.62 75 SER A O 1
ATOM 583 N N . LEU A 1 76 ? -6.475 -2.045 -19.877 1.00 65.94 76 LEU A N 1
ATOM 584 C CA . LEU A 1 76 ? -6.600 -2.520 -18.498 1.00 65.94 76 LEU A CA 1
ATOM 585 C C . LEU A 1 76 ? -6.570 -1.348 -17.500 1.00 65.94 76 LEU A C 1
ATOM 587 O O . LEU A 1 76 ? -7.372 -1.313 -16.570 1.00 65.94 76 LEU A O 1
ATOM 591 N N . PHE A 1 77 ? -5.705 -0.356 -17.707 1.00 62.81 77 PHE A N 1
ATOM 592 C CA . PHE A 1 77 ? -5.620 0.823 -16.843 1.00 62.81 77 PHE A CA 1
ATOM 593 C C . PHE A 1 77 ? -6.834 1.738 -16.909 1.00 62.81 77 PHE A C 1
ATOM 595 O O . PHE A 1 77 ? -7.273 2.243 -15.874 1.00 62.81 77 PHE A O 1
ATOM 602 N N . GLU A 1 78 ? -7.377 1.940 -18.105 1.00 67.69 78 GLU A N 1
ATOM 603 C CA . GLU A 1 78 ? -8.574 2.754 -18.300 1.00 67.69 78 GLU A CA 1
ATOM 604 C C . GLU A 1 78 ? -9.759 2.149 -17.527 1.00 67.69 78 GLU A C 1
ATOM 606 O O . GLU A 1 78 ? -10.452 2.849 -16.788 1.00 67.69 78 GLU A O 1
ATOM 611 N N . SER A 1 79 ? -9.889 0.816 -17.553 1.00 67.69 79 SER A N 1
ATOM 612 C CA . SER A 1 79 ? -10.844 0.089 -16.702 1.00 67.69 79 SER A CA 1
ATOM 613 C C . SER A 1 79 ? -10.476 0.113 -15.205 1.00 67.69 79 SER A C 1
ATOM 615 O O . SER A 1 79 ? -11.349 0.134 -14.333 1.00 67.69 79 SER A O 1
ATOM 617 N N . GLY A 1 80 ? -9.178 0.166 -14.889 1.00 68.12 80 GLY A N 1
ATOM 618 C CA . GLY A 1 80 ? -8.651 0.194 -13.527 1.00 68.12 80 GLY A CA 1
ATOM 619 C C . GLY A 1 80 ? -9.038 1.458 -12.764 1.00 68.12 80 GLY A C 1
ATOM 620 O O . GLY A 1 80 ? -9.378 1.373 -11.587 1.00 68.12 80 GLY A O 1
ATOM 621 N N . MET A 1 81 ? -9.063 2.616 -13.426 1.00 73.38 81 MET A N 1
ATOM 622 C CA . MET A 1 81 ? -9.461 3.883 -12.804 1.00 73.38 81 MET A CA 1
ATOM 623 C C . MET A 1 81 ? -10.934 3.877 -12.370 1.00 73.38 81 MET A C 1
ATOM 625 O O . MET A 1 81 ? -11.241 4.302 -11.257 1.00 73.38 81 MET A O 1
ATOM 629 N N . VAL A 1 82 ? -11.830 3.300 -13.180 1.00 76.56 82 VAL A N 1
ATOM 630 C CA . VAL A 1 82 ? -13.248 3.118 -12.814 1.00 76.56 82 VAL A CA 1
ATOM 631 C C . VAL A 1 82 ? -13.380 2.208 -11.590 1.00 76.56 82 VAL A C 1
ATOM 633 O O . VAL A 1 82 ? -14.049 2.563 -10.619 1.00 76.56 82 VAL A O 1
ATOM 636 N N . LEU A 1 83 ? -12.684 1.065 -11.585 1.00 70.38 83 LEU A N 1
ATOM 637 C CA . LEU A 1 83 ? -12.664 0.147 -10.439 1.00 70.38 83 LEU A CA 1
ATOM 638 C C . LEU A 1 83 ? -12.061 0.794 -9.184 1.00 70.38 83 LEU A C 1
ATOM 640 O O . LEU A 1 83 ? -12.503 0.507 -8.071 1.00 70.38 83 LEU A O 1
ATOM 644 N N . HIS A 1 84 ? -11.086 1.692 -9.344 1.00 75.19 84 HIS A N 1
ATOM 645 C CA . HIS A 1 84 ? -10.503 2.446 -8.238 1.00 75.19 84 HIS A CA 1
ATOM 646 C C . HIS A 1 84 ? -11.510 3.389 -7.592 1.00 75.19 84 HIS A C 1
ATOM 648 O O . HIS A 1 84 ? -11.631 3.396 -6.371 1.00 75.19 84 HIS A O 1
ATOM 654 N N . VAL A 1 85 ? -12.243 4.153 -8.408 1.00 80.44 85 VAL A N 1
ATOM 655 C CA . VAL A 1 85 ? -13.265 5.096 -7.938 1.00 80.44 85 VAL A CA 1
ATOM 656 C C . VAL A 1 85 ? -14.410 4.347 -7.262 1.00 80.44 85 VAL A C 1
ATOM 658 O O . VAL A 1 85 ? -14.830 4.742 -6.177 1.00 80.44 85 VAL A O 1
ATOM 661 N N . LEU A 1 86 ? -14.864 3.229 -7.839 1.00 78.94 86 LEU A N 1
ATOM 662 C CA . LEU A 1 86 ? -15.888 2.381 -7.222 1.00 78.94 86 LEU A CA 1
ATOM 663 C C . LEU A 1 86 ? -15.430 1.827 -5.871 1.00 78.94 86 LEU A C 1
ATOM 665 O O . LEU A 1 86 ? -16.166 1.904 -4.889 1.00 78.94 86 LEU A O 1
ATOM 669 N N . MET A 1 87 ? -14.201 1.313 -5.792 1.00 75.75 87 MET A N 1
ATOM 670 C CA . MET A 1 87 ? -13.641 0.816 -4.538 1.00 75.75 87 MET A CA 1
ATOM 671 C C . MET A 1 87 ? -13.477 1.944 -3.510 1.00 75.75 87 MET A C 1
ATOM 673 O O . MET A 1 87 ? -13.852 1.749 -2.359 1.00 75.75 87 MET A O 1
ATOM 677 N N . ALA A 1 88 ? -12.944 3.106 -3.901 1.00 80.44 88 ALA A N 1
ATOM 678 C CA . ALA A 1 88 ? -12.760 4.258 -3.018 1.00 80.44 88 ALA A CA 1
ATOM 679 C C . ALA A 1 88 ? -14.102 4.799 -2.499 1.00 80.44 88 ALA A C 1
ATOM 681 O O . ALA A 1 88 ? -14.230 5.121 -1.318 1.00 80.44 88 ALA A O 1
ATOM 682 N N . GLY A 1 89 ? -15.124 4.845 -3.358 1.00 80.56 89 GLY A N 1
ATOM 683 C CA . GLY A 1 89 ? -16.495 5.173 -2.976 1.00 80.56 89 GLY A CA 1
ATOM 684 C C . GLY A 1 89 ? -17.077 4.150 -2.002 1.00 80.56 89 GLY A C 1
ATOM 685 O O . GLY A 1 89 ? -17.611 4.527 -0.963 1.00 80.56 89 GLY A O 1
ATOM 686 N N . GLY A 1 90 ? -16.902 2.855 -2.278 1.00 78.69 90 GLY A N 1
ATOM 687 C CA . GLY A 1 90 ? -17.326 1.778 -1.385 1.00 78.69 90 GLY A CA 1
ATOM 688 C C . GLY A 1 90 ? -16.654 1.851 -0.011 1.00 78.69 90 GLY A C 1
ATOM 689 O O . GLY A 1 90 ? -17.333 1.763 1.011 1.00 78.69 90 GLY A O 1
ATOM 690 N N . THR A 1 91 ? -15.338 2.083 0.041 1.00 77.19 91 THR A N 1
ATOM 691 C CA . THR A 1 91 ? -14.609 2.243 1.308 1.00 77.19 91 THR A CA 1
ATOM 692 C C . THR A 1 91 ? -15.012 3.513 2.050 1.00 77.19 91 THR A C 1
ATOM 694 O O . THR A 1 91 ? -15.059 3.487 3.277 1.00 77.19 91 THR A O 1
ATOM 697 N N . LEU A 1 92 ? -15.363 4.591 1.341 1.00 82.94 92 LEU A N 1
ATOM 698 C CA . LEU A 1 92 ? -15.860 5.828 1.944 1.00 82.94 92 LEU A CA 1
ATOM 699 C C . LEU A 1 92 ? -17.250 5.639 2.559 1.00 82.94 92 LEU A C 1
ATOM 701 O O . LEU A 1 92 ? -17.458 5.991 3.718 1.00 82.94 92 LEU A O 1
ATOM 705 N N . LEU A 1 93 ? -18.188 5.054 1.809 1.00 81.50 93 LEU A N 1
ATOM 706 C CA . LEU A 1 93 ? -19.538 4.758 2.296 1.00 81.50 93 LEU A CA 1
ATOM 707 C C . LEU A 1 93 ? -19.486 3.839 3.519 1.00 81.50 93 LEU A C 1
ATOM 709 O O . LEU A 1 93 ? -20.163 4.088 4.516 1.00 81.50 93 LEU A O 1
ATOM 713 N N . TRP A 1 94 ? -18.625 2.821 3.476 1.00 79.94 94 TRP A N 1
ATOM 714 C CA . TRP A 1 94 ? -18.452 1.905 4.596 1.00 79.94 94 TRP A CA 1
ATOM 715 C C . TRP A 1 94 ? -17.793 2.578 5.803 1.00 79.94 94 TRP A C 1
ATOM 717 O O . TRP A 1 94 ? -18.215 2.342 6.932 1.00 79.94 94 TRP A O 1
ATOM 727 N N . ALA A 1 95 ? -16.815 3.462 5.583 1.00 81.00 95 ALA A N 1
ATOM 728 C CA . ALA A 1 95 ? -16.220 4.256 6.652 1.00 81.00 95 ALA A CA 1
ATOM 729 C C . ALA A 1 95 ? -17.270 5.129 7.352 1.00 81.00 95 ALA A C 1
ATOM 731 O O . ALA A 1 95 ? -17.342 5.132 8.577 1.00 81.00 95 ALA A O 1
ATOM 732 N N . ILE A 1 96 ? -18.118 5.822 6.584 1.00 82.50 96 ILE A N 1
ATOM 733 C CA . ILE A 1 96 ? -19.198 6.659 7.126 1.00 82.50 96 ILE A CA 1
ATOM 734 C C . ILE A 1 96 ? -20.192 5.805 7.917 1.00 82.50 96 ILE A C 1
ATOM 736 O O . ILE A 1 96 ? -20.552 6.179 9.029 1.00 82.50 96 ILE A O 1
ATOM 740 N N . SER A 1 97 ? -20.595 4.646 7.384 1.00 78.69 97 SER A N 1
ATOM 741 C CA . SER A 1 97 ? -21.482 3.711 8.088 1.00 78.69 97 SER A CA 1
ATOM 742 C C . SER A 1 97 ? -20.874 3.243 9.413 1.00 78.69 97 SER A C 1
ATOM 744 O O . SER A 1 97 ? -21.551 3.258 10.434 1.00 78.69 97 SER A O 1
ATOM 746 N N . LEU A 1 98 ? -19.584 2.890 9.419 1.00 75.12 98 LEU A N 1
ATOM 747 C CA . LEU A 1 98 ? -18.884 2.400 10.609 1.00 75.12 98 LEU A CA 1
ATOM 748 C C . LEU A 1 98 ? -18.664 3.495 11.667 1.00 75.12 98 LEU A C 1
ATOM 750 O O . LEU A 1 98 ? -18.553 3.187 12.848 1.00 75.12 98 LEU A O 1
ATOM 754 N N . LEU A 1 99 ? -18.593 4.766 11.255 1.00 77.56 99 LEU A N 1
ATOM 755 C CA . LEU A 1 99 ? -18.472 5.913 12.164 1.00 77.56 99 LEU A CA 1
ATOM 756 C C . LEU A 1 99 ? -19.820 6.396 12.719 1.00 77.56 99 LEU A C 1
ATOM 758 O O . LEU A 1 99 ? -19.821 7.118 13.715 1.00 77.56 99 LEU A O 1
ATOM 762 N N . LYS A 1 100 ? -20.936 6.058 12.061 1.00 77.44 100 LYS A N 1
ATOM 763 C CA . LYS A 1 100 ? -22.279 6.554 12.398 1.00 77.44 100 LYS A CA 1
ATOM 764 C C . LYS A 1 100 ? -23.061 5.612 13.319 1.00 77.44 100 LYS A C 1
ATOM 766 O O . LYS A 1 100 ? -23.916 6.089 14.058 1.00 77.44 100 LYS A O 1
ATOM 771 N N . ASP A 1 101 ? -22.763 4.315 13.296 1.00 68.50 101 ASP A N 1
ATOM 772 C CA . ASP A 1 101 ? -23.408 3.336 14.172 1.00 68.50 101 ASP A CA 1
ATOM 773 C C . ASP A 1 101 ? -22.766 3.318 15.566 1.00 68.50 101 ASP A C 1
ATOM 775 O O . ASP A 1 101 ? -21.591 2.979 15.725 1.00 68.50 101 ASP A O 1
ATOM 779 N N . THR A 1 102 ? -23.544 3.686 16.589 1.00 55.84 102 THR A N 1
ATOM 780 C CA . THR A 1 102 ? -22.993 3.952 17.926 1.00 55.84 102 THR A CA 1
ATOM 781 C C . THR A 1 102 ? -22.936 2.727 18.842 1.00 55.84 102 THR A C 1
ATOM 783 O O . THR A 1 102 ? -21.986 2.636 19.617 1.00 55.84 102 THR A O 1
ATOM 786 N N . GLU A 1 103 ? -23.825 1.726 18.765 1.00 52.69 103 GLU A N 1
ATOM 787 C CA . GLU A 1 103 ? -23.771 0.647 19.778 1.00 52.69 103 GLU A CA 1
ATOM 788 C C . GLU A 1 103 ? -24.298 -0.744 19.385 1.00 52.69 103 GLU A C 1
ATOM 790 O O . GLU A 1 103 ? -23.625 -1.720 19.716 1.00 52.69 103 GLU A O 1
ATOM 795 N N . ASP A 1 104 ? -25.369 -0.875 18.594 1.00 44.38 104 ASP A N 1
ATOM 796 C CA . ASP A 1 104 ? -26.061 -2.175 18.446 1.00 44.38 104 ASP A CA 1
ATOM 797 C C . ASP A 1 104 ? -25.750 -2.997 17.178 1.00 44.38 104 ASP A C 1
ATOM 799 O O . ASP A 1 104 ? -26.028 -4.195 17.132 1.00 44.38 104 ASP A O 1
ATOM 803 N N . SER A 1 105 ? -25.101 -2.429 16.156 1.00 47.12 105 SER A N 1
ATOM 804 C CA . SER A 1 105 ? -24.765 -3.142 14.904 1.00 47.12 105 SER A CA 1
ATOM 805 C C . SER A 1 105 ? -23.304 -3.614 14.829 1.00 47.12 105 SER A C 1
ATOM 807 O O . SER A 1 105 ? -22.815 -3.954 13.752 1.00 47.12 105 SER A O 1
ATOM 809 N N . ARG A 1 106 ? -22.595 -3.713 15.970 1.00 52.19 106 ARG A N 1
ATOM 810 C CA . ARG A 1 106 ? -21.180 -4.161 16.090 1.00 52.19 106 ARG A CA 1
ATOM 811 C C . ARG A 1 106 ? -20.936 -5.634 15.698 1.00 52.19 106 ARG A C 1
ATOM 813 O O . ARG A 1 106 ? -19.900 -6.219 16.039 1.00 52.19 106 ARG A O 1
ATOM 820 N N . LEU A 1 107 ? -21.872 -6.246 14.975 1.00 49.81 107 LEU A N 1
ATOM 821 C CA . LEU A 1 107 ? -21.681 -7.499 14.261 1.00 49.81 107 LEU A CA 1
ATOM 822 C C . LEU A 1 107 ? -20.495 -7.344 13.301 1.00 49.81 107 LEU A C 1
ATOM 824 O O . LEU A 1 107 ? -20.410 -6.371 12.560 1.00 49.81 107 LEU A O 1
ATOM 828 N N . LYS A 1 108 ? -19.555 -8.299 13.382 1.00 58.41 108 LYS A N 1
ATOM 829 C CA . LYS A 1 108 ? -18.345 -8.471 12.551 1.00 58.41 108 LYS A CA 1
ATOM 830 C C . LYS A 1 108 ? -18.295 -7.529 11.336 1.00 58.41 108 LYS A C 1
ATOM 832 O O . LYS A 1 108 ? -18.790 -7.870 10.267 1.00 58.41 108 LYS A O 1
ATOM 837 N N . SER A 1 109 ? -17.653 -6.367 11.484 1.00 64.12 109 SER A N 1
ATOM 838 C CA . SER A 1 109 ? -17.405 -5.486 10.341 1.00 64.12 109 SER A CA 1
ATOM 839 C C . SER A 1 109 ? -16.482 -6.211 9.365 1.00 64.12 109 SER A C 1
ATOM 841 O O . SER A 1 109 ? -15.323 -6.475 9.681 1.00 64.12 109 SER A O 1
ATOM 843 N N . TYR A 1 110 ? -16.993 -6.557 8.183 1.00 70.25 110 TYR A N 1
ATOM 844 C CA . TYR A 1 110 ? -16.216 -7.153 7.091 1.00 70.25 110 TYR A CA 1
ATOM 845 C C . TYR A 1 110 ? -15.351 -6.117 6.348 1.00 70.25 110 TYR A C 1
ATOM 847 O O . TYR A 1 110 ? -14.691 -6.459 5.366 1.00 70.25 110 TYR A O 1
ATOM 855 N N . GLY A 1 111 ? -15.308 -4.866 6.834 1.00 67.25 111 GLY A N 1
ATOM 856 C CA . GLY A 1 111 ? -14.600 -3.743 6.211 1.00 67.25 111 GLY A CA 1
ATOM 857 C C . GLY A 1 111 ? -13.116 -4.005 5.988 1.00 67.25 111 GLY A C 1
ATOM 858 O O . GLY A 1 111 ? -12.541 -3.530 5.014 1.00 67.25 111 GLY A O 1
ATOM 859 N N . TRP A 1 112 ? -12.508 -4.849 6.826 1.00 73.81 112 TRP A N 1
ATOM 860 C CA . TRP A 1 112 ? -11.112 -5.266 6.695 1.00 73.81 112 TRP A CA 1
ATOM 861 C C . TRP A 1 112 ? -10.800 -5.951 5.359 1.00 73.81 112 TRP A C 1
ATOM 863 O O . TRP A 1 112 ? -9.682 -5.816 4.865 1.00 73.81 112 TRP A O 1
ATOM 873 N N . ILE A 1 113 ? -11.769 -6.630 4.733 1.00 78.38 113 ILE A N 1
ATOM 874 C CA . ILE A 1 113 ? -11.562 -7.317 3.450 1.00 78.38 113 ILE A CA 1
ATOM 875 C C . ILE A 1 113 ? -11.211 -6.300 2.359 1.00 78.38 113 ILE A C 1
ATOM 877 O O . ILE A 1 113 ? -10.263 -6.512 1.610 1.00 78.38 113 ILE A O 1
ATOM 881 N N . ALA A 1 114 ? -11.892 -5.152 2.320 1.00 73.81 114 ALA A N 1
ATOM 882 C CA . ALA A 1 114 ? -11.631 -4.101 1.333 1.00 73.81 114 ALA A CA 1
ATOM 883 C C . ALA A 1 114 ? -10.249 -3.426 1.495 1.00 73.81 114 ALA A C 1
ATOM 885 O O . ALA A 1 114 ? -9.784 -2.722 0.591 1.00 73.81 114 ALA A O 1
ATOM 886 N N . LEU A 1 115 ? -9.598 -3.615 2.649 1.00 74.00 115 LEU A N 1
ATOM 887 C CA . LEU A 1 115 ? -8.277 -3.068 2.961 1.00 74.00 115 LEU A CA 1
ATOM 888 C C . LEU A 1 115 ? -7.163 -4.078 2.710 1.00 74.00 115 LEU A C 1
ATOM 890 O O . LEU A 1 115 ? -6.083 -3.681 2.284 1.00 74.00 115 LEU A O 1
ATOM 894 N N . VAL A 1 116 ? -7.431 -5.359 2.960 1.00 78.25 116 VAL A N 1
ATOM 895 C CA . VAL A 1 116 ? -6.456 -6.445 2.810 1.00 78.25 116 VAL A CA 1
ATOM 896 C C . VAL A 1 116 ? -6.414 -6.992 1.385 1.00 78.25 116 VAL A C 1
ATOM 898 O O . VAL A 1 116 ? -5.345 -7.368 0.913 1.00 78.25 116 VAL A O 1
ATOM 901 N N . VAL A 1 117 ? -7.557 -7.064 0.696 1.00 79.38 117 VAL A N 1
ATOM 902 C CA . VAL A 1 117 ? -7.609 -7.636 -0.652 1.00 79.38 117 VAL A CA 1
ATOM 903 C C . VAL A 1 117 ? -6.952 -6.670 -1.643 1.00 79.38 117 VAL A C 1
ATOM 905 O O . VAL A 1 117 ? -7.350 -5.500 -1.712 1.00 79.38 117 VAL A O 1
ATOM 908 N N . PRO A 1 118 ? -5.958 -7.131 -2.428 1.00 74.38 118 PRO A N 1
ATOM 909 C CA . PRO A 1 118 ? -5.320 -6.304 -3.435 1.00 74.38 118 PRO A CA 1
ATOM 910 C C . PRO A 1 118 ? -6.355 -5.910 -4.485 1.00 74.38 118 PRO A C 1
ATOM 912 O O . PRO A 1 118 ? -6.983 -6.742 -5.137 1.00 74.38 118 PRO A O 1
ATOM 915 N N . CYS A 1 119 ? -6.544 -4.606 -4.632 1.00 76.19 119 CYS A N 1
ATOM 916 C CA . CYS A 1 119 ? -7.405 -4.059 -5.659 1.00 76.19 119 CYS A CA 1
ATOM 917 C C . CYS A 1 119 ? -6.766 -4.236 -7.050 1.00 76.19 119 CYS A C 1
ATOM 919 O O . CYS A 1 119 ? -5.538 -4.242 -7.137 1.00 76.19 119 CYS A O 1
ATOM 921 N N . PRO A 1 120 ? -7.540 -4.298 -8.150 1.00 73.69 120 PRO A N 1
ATOM 922 C CA . PRO A 1 120 ? -6.986 -4.428 -9.504 1.00 73.69 120 PRO A CA 1
ATOM 923 C C . PRO A 1 120 ? -5.920 -3.367 -9.820 1.00 73.69 120 PRO A C 1
ATOM 925 O O . PRO A 1 120 ? -4.880 -3.667 -10.402 1.00 73.69 120 PRO A O 1
ATOM 928 N N . VAL A 1 121 ? -6.127 -2.140 -9.332 1.00 73.81 121 VAL A N 1
ATOM 929 C CA . VAL A 1 121 ? -5.151 -1.046 -9.440 1.00 73.81 121 VAL A CA 1
ATOM 930 C C . VAL A 1 121 ? -3.879 -1.326 -8.649 1.00 73.81 121 VAL A C 1
ATOM 932 O O . VAL A 1 121 ? -2.786 -1.114 -9.155 1.00 73.81 121 VAL A O 1
ATOM 935 N N . CYS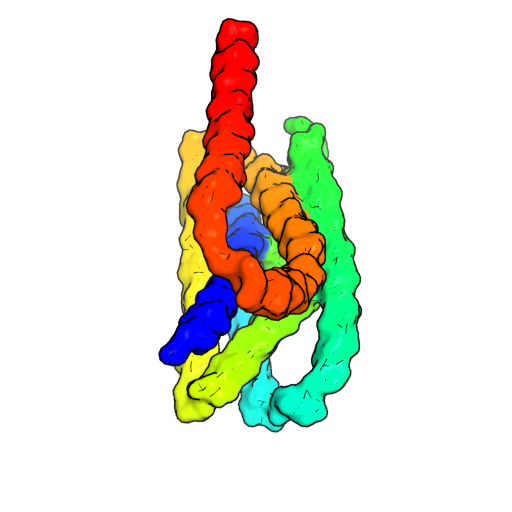 A 1 122 ? -4.005 -1.849 -7.436 1.00 78.75 122 CYS A N 1
ATOM 936 C CA . CYS A 1 122 ? -2.895 -2.196 -6.562 1.00 78.75 122 CYS A CA 1
ATOM 937 C C . CYS A 1 122 ? -2.024 -3.279 -7.223 1.00 78.75 122 CYS A C 1
ATOM 939 O O . CYS A 1 122 ? -0.803 -3.151 -7.280 1.00 78.75 122 CYS A O 1
ATOM 941 N N . THR A 1 123 ? -2.664 -4.302 -7.799 1.00 82.69 123 THR A N 1
ATOM 942 C CA . THR A 1 123 ? -1.996 -5.356 -8.572 1.00 82.69 123 THR A CA 1
ATOM 943 C C . THR A 1 123 ? -1.287 -4.784 -9.794 1.00 82.69 123 THR A C 1
ATOM 945 O O . THR A 1 123 ? -0.119 -5.095 -10.010 1.00 82.69 123 THR A O 1
ATOM 948 N N . SER A 1 124 ? -1.943 -3.899 -10.558 1.00 78.62 124 SER A N 1
ATOM 949 C CA . SER A 1 124 ? -1.286 -3.234 -11.688 1.00 78.62 124 SER A CA 1
ATOM 950 C C . SER A 1 124 ? -0.086 -2.406 -11.228 1.00 78.62 124 SER A C 1
ATOM 952 O O . SER A 1 124 ? 0.991 -2.541 -11.789 1.00 78.62 124 SER A O 1
ATOM 954 N N . ALA A 1 125 ? -0.198 -1.635 -10.147 1.00 81.31 125 ALA A N 1
ATOM 955 C CA . ALA A 1 125 ? 0.907 -0.834 -9.646 1.00 81.31 125 ALA A CA 1
ATOM 956 C C . ALA A 1 125 ? 2.100 -1.709 -9.233 1.00 81.31 125 ALA A C 1
ATOM 958 O O . ALA A 1 125 ? 3.216 -1.422 -9.651 1.00 81.31 125 ALA A O 1
ATOM 959 N N . ILE A 1 126 ? 1.877 -2.808 -8.499 1.00 87.44 126 ILE A N 1
ATOM 960 C CA . ILE A 1 126 ? 2.931 -3.781 -8.154 1.00 87.44 126 ILE A CA 1
ATOM 961 C C . ILE A 1 126 ? 3.576 -4.353 -9.421 1.00 87.44 126 ILE A C 1
ATOM 963 O O . ILE A 1 126 ? 4.802 -4.449 -9.493 1.00 87.44 126 ILE A O 1
ATOM 967 N N . PHE A 1 127 ? 2.772 -4.679 -10.432 1.00 86.25 127 PHE A N 1
ATOM 968 C CA . PHE A 1 127 ? 3.262 -5.182 -11.710 1.00 86.25 127 PHE A CA 1
ATOM 969 C C . PHE A 1 127 ? 4.161 -4.165 -12.424 1.00 86.25 127 PHE A C 1
ATOM 971 O O . PHE A 1 127 ? 5.263 -4.510 -12.841 1.00 86.25 127 PHE A O 1
ATOM 978 N N . PHE A 1 128 ? 3.752 -2.895 -12.492 1.00 81.44 128 PHE A N 1
ATOM 979 C CA . PHE A 1 128 ? 4.555 -1.823 -13.086 1.00 81.44 128 PHE A CA 1
ATOM 980 C C . PHE A 1 128 ? 5.817 -1.540 -12.300 1.00 81.44 128 PHE A C 1
ATOM 982 O O . PHE A 1 128 ? 6.885 -1.423 -12.890 1.00 81.44 128 PHE A O 1
ATOM 989 N N . ILE A 1 129 ? 5.710 -1.478 -10.975 1.00 86.38 129 ILE A N 1
ATOM 990 C CA . ILE A 1 129 ? 6.858 -1.314 -10.093 1.00 86.38 129 ILE A CA 1
ATOM 991 C C . ILE A 1 129 ? 7.882 -2.412 -10.380 1.00 86.38 129 ILE A C 1
ATOM 993 O O . ILE A 1 129 ? 9.052 -2.132 -10.613 1.00 86.38 129 ILE A O 1
ATOM 997 N N . THR A 1 130 ? 7.417 -3.654 -10.452 1.00 87.56 130 THR A N 1
ATOM 998 C CA . THR A 1 130 ? 8.255 -4.815 -10.741 1.00 87.56 130 THR A CA 1
ATOM 999 C C . THR A 1 130 ? 8.849 -4.760 -12.150 1.00 87.56 130 THR A C 1
ATOM 1001 O O . THR A 1 130 ? 10.045 -4.979 -12.311 1.00 87.56 130 THR A O 1
ATOM 1004 N N . GLY A 1 131 ? 8.052 -4.409 -13.162 1.00 84.88 131 GLY A N 1
ATOM 1005 C CA . GLY A 1 131 ? 8.512 -4.239 -14.541 1.00 84.88 131 GLY A CA 1
ATOM 1006 C C . GLY A 1 131 ? 9.581 -3.155 -14.685 1.00 84.88 131 GLY A C 1
ATOM 1007 O O . GLY A 1 131 ? 10.602 -3.383 -15.329 1.00 84.88 131 GLY A O 1
ATOM 1008 N N . PHE A 1 132 ? 9.404 -2.012 -14.018 1.00 83.00 132 PHE A N 1
ATOM 1009 C CA . PHE A 1 132 ? 10.413 -0.957 -13.960 1.00 83.00 132 PHE A CA 1
ATOM 1010 C C . PHE A 1 132 ? 11.698 -1.445 -13.289 1.00 83.00 132 PHE A C 1
ATOM 1012 O O . PHE A 1 132 ? 12.778 -1.255 -13.840 1.00 83.00 132 PHE A O 1
ATOM 1019 N N . LEU A 1 133 ? 11.610 -2.106 -12.133 1.00 86.62 133 LEU A N 1
ATOM 1020 C CA . LEU A 1 133 ? 12.795 -2.609 -11.432 1.00 86.62 133 LEU A CA 1
ATOM 1021 C C . LEU A 1 133 ? 13.563 -3.648 -12.263 1.00 86.62 133 LEU A C 1
ATOM 1023 O O . LEU A 1 133 ? 14.789 -3.597 -12.305 1.00 86.62 133 LEU A O 1
ATOM 1027 N N . VAL A 1 134 ? 12.861 -4.540 -12.970 1.00 86.81 134 VAL A N 1
ATOM 1028 C CA . VAL A 1 134 ? 13.474 -5.518 -13.886 1.00 86.81 134 VAL A CA 1
ATOM 1029 C C . VAL A 1 134 ? 14.166 -4.823 -15.063 1.00 86.81 134 VAL A C 1
ATOM 1031 O O . VAL A 1 134 ? 15.284 -5.195 -15.407 1.00 86.81 134 VAL A O 1
ATOM 1034 N N . ALA A 1 135 ? 13.539 -3.800 -15.653 1.00 83.56 135 ALA A N 1
ATOM 1035 C CA . ALA A 1 135 ? 14.103 -3.061 -16.782 1.00 83.56 135 ALA A CA 1
ATOM 1036 C C . ALA A 1 135 ? 15.343 -2.233 -16.397 1.00 83.56 135 ALA A C 1
ATOM 1038 O O . ALA A 1 135 ? 16.290 -2.144 -17.176 1.00 83.56 135 ALA A O 1
ATOM 1039 N N . PHE A 1 136 ? 15.356 -1.640 -15.198 1.00 83.25 136 PHE A N 1
ATOM 1040 C CA . PHE A 1 136 ? 16.481 -0.835 -14.709 1.00 83.25 136 PHE A CA 1
ATOM 1041 C C . PHE A 1 136 ? 17.635 -1.672 -14.138 1.00 83.25 136 PHE A C 1
ATOM 1043 O O . PHE A 1 136 ? 18.784 -1.243 -14.216 1.00 83.25 136 PHE A O 1
ATOM 1050 N N . PHE A 1 137 ? 17.351 -2.854 -13.582 1.00 85.06 137 PHE A N 1
ATOM 1051 C CA . PHE A 1 137 ? 18.348 -3.745 -12.978 1.00 85.06 137 PHE A CA 1
ATOM 1052 C C . PHE A 1 137 ? 18.300 -5.148 -13.607 1.00 85.06 137 PHE A C 1
ATOM 1054 O O . PHE A 1 137 ? 17.952 -6.114 -12.929 1.00 85.06 137 PHE A O 1
ATOM 1061 N N . PRO A 1 138 ? 18.658 -5.307 -14.895 1.00 79.81 138 PRO A N 1
ATOM 1062 C CA . PRO A 1 138 ? 18.526 -6.588 -15.592 1.00 79.81 138 PRO A CA 1
ATOM 1063 C C . PRO A 1 138 ? 19.396 -7.708 -14.992 1.00 79.81 138 PRO A C 1
ATOM 1065 O O . PRO A 1 138 ? 18.971 -8.863 -14.983 1.00 79.81 138 PRO A O 1
ATOM 1068 N N . GLY A 1 139 ? 20.575 -7.379 -14.445 1.00 82.38 139 GLY A N 1
ATOM 1069 C CA . GLY A 1 139 ? 21.474 -8.346 -13.795 1.00 82.38 139 GLY A CA 1
ATOM 1070 C C . GLY A 1 139 ? 21.018 -8.794 -12.400 1.00 82.38 139 GLY A C 1
ATOM 1071 O O . GLY A 1 139 ? 21.155 -9.965 -12.062 1.00 82.38 139 GLY A O 1
ATOM 1072 N N . ASP A 1 140 ? 20.391 -7.893 -11.636 1.00 86.88 140 ASP A N 1
ATOM 1073 C CA . ASP A 1 140 ? 20.033 -8.083 -10.220 1.00 86.88 140 ASP A CA 1
ATOM 1074 C C . ASP A 1 140 ? 18.524 -7.899 -9.968 1.00 86.88 140 ASP A C 1
ATOM 1076 O O . ASP A 1 140 ? 18.079 -7.457 -8.908 1.00 86.88 140 ASP A O 1
ATOM 1080 N N . SER A 1 141 ? 17.691 -8.235 -10.953 1.00 87.00 141 SER A N 1
ATOM 1081 C CA . SER A 1 141 ? 16.250 -7.947 -10.904 1.00 87.00 141 SER A CA 1
ATOM 1082 C C . SER A 1 141 ? 15.525 -8.626 -9.734 1.00 87.00 141 SER A C 1
ATOM 1084 O O . SER A 1 141 ? 14.631 -8.037 -9.130 1.00 87.00 141 SER A O 1
ATOM 1086 N N . PHE A 1 142 ? 15.921 -9.850 -9.374 1.00 89.62 142 PHE A N 1
ATOM 1087 C CA . PHE A 1 142 ? 15.311 -10.602 -8.275 1.00 89.62 142 PHE A CA 1
ATOM 1088 C C . PHE A 1 142 ? 15.531 -9.955 -6.891 1.00 89.62 142 PHE A C 1
ATOM 1090 O O . PHE A 1 142 ? 14.535 -9.669 -6.219 1.00 89.62 142 PHE A O 1
ATOM 1097 N N . PRO A 1 143 ? 16.774 -9.668 -6.441 1.00 91.69 143 PRO A N 1
ATOM 1098 C CA . PRO A 1 143 ? 16.995 -9.029 -5.143 1.00 91.69 143 PRO A CA 1
ATOM 1099 C C . PRO A 1 143 ? 16.390 -7.624 -5.060 1.00 91.69 143 PRO A C 1
ATOM 1101 O O . PRO A 1 143 ? 15.927 -7.230 -3.992 1.00 91.69 143 PRO A O 1
ATOM 1104 N N . VAL A 1 144 ? 16.317 -6.881 -6.168 1.00 90.50 144 VAL A N 1
ATOM 1105 C CA . VAL A 1 144 ? 15.699 -5.547 -6.183 1.00 90.50 144 VAL A CA 1
ATOM 1106 C C . VAL A 1 144 ? 14.177 -5.624 -5.995 1.00 90.50 144 VAL A C 1
ATOM 1108 O O . VAL A 1 144 ? 13.614 -4.866 -5.202 1.00 90.50 144 VAL A O 1
ATOM 1111 N N . VAL A 1 145 ? 13.499 -6.573 -6.650 1.00 91.50 145 VAL A N 1
ATOM 1112 C CA . VAL A 1 145 ? 12.061 -6.822 -6.428 1.00 91.50 145 VAL A CA 1
ATOM 1113 C C . VAL A 1 145 ? 11.801 -7.322 -5.009 1.00 91.50 145 VAL A C 1
ATOM 1115 O O . VAL A 1 145 ? 10.845 -6.887 -4.363 1.00 91.50 145 VAL A O 1
ATOM 1118 N N . LEU A 1 146 ? 12.674 -8.186 -4.486 1.00 93.06 146 LEU A N 1
ATOM 1119 C CA . LEU A 1 146 ? 12.594 -8.631 -3.099 1.00 93.06 146 LEU A CA 1
ATOM 1120 C C . LEU A 1 146 ? 12.796 -7.464 -2.120 1.00 93.06 146 LEU A C 1
ATOM 1122 O O . LEU A 1 146 ? 12.110 -7.394 -1.105 1.00 93.06 146 LEU A O 1
ATOM 1126 N N . GLY A 1 147 ? 13.668 -6.510 -2.453 1.00 91.50 147 GLY A N 1
ATOM 1127 C CA . GLY A 1 147 ? 13.830 -5.253 -1.729 1.00 91.50 147 GLY A CA 1
ATOM 1128 C C . GLY A 1 147 ? 12.551 -4.413 -1.717 1.00 91.50 147 GLY A C 1
ATOM 1129 O O . GLY A 1 147 ? 12.151 -3.925 -0.662 1.00 91.50 147 GLY A O 1
ATOM 1130 N N . ALA A 1 148 ? 11.849 -4.301 -2.848 1.00 90.62 148 ALA A N 1
ATOM 1131 C CA . ALA A 1 148 ? 10.551 -3.623 -2.906 1.00 90.62 148 ALA A CA 1
ATOM 1132 C C . ALA A 1 148 ? 9.490 -4.317 -2.030 1.00 90.62 148 ALA A C 1
ATOM 1134 O O . ALA A 1 148 ? 8.755 -3.649 -1.298 1.00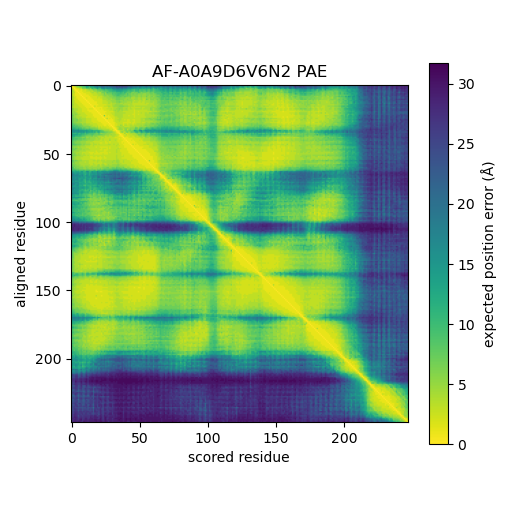 90.62 148 ALA A O 1
ATOM 1135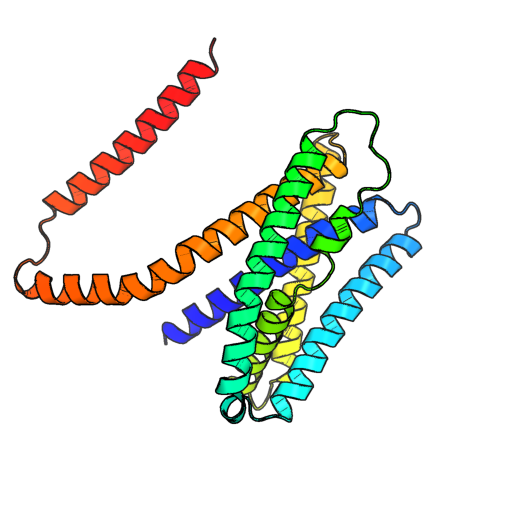 N N . TYR A 1 149 ? 9.457 -5.653 -2.035 1.00 93.25 149 TYR A N 1
ATOM 1136 C CA . TYR A 1 149 ? 8.621 -6.426 -1.115 1.00 93.25 149 TYR A CA 1
ATOM 1137 C C . TYR A 1 149 ? 9.025 -6.217 0.356 1.00 93.25 149 TYR A C 1
ATOM 1139 O O . TYR A 1 149 ? 8.161 -6.086 1.223 1.00 93.25 149 TYR A O 1
ATOM 1147 N N . ALA A 1 150 ? 10.322 -6.124 0.657 1.00 93.12 150 ALA A N 1
ATOM 1148 C CA . ALA A 1 150 ? 10.809 -5.845 2.005 1.00 93.12 150 ALA A CA 1
ATOM 1149 C C . ALA A 1 150 ? 10.373 -4.453 2.490 1.00 93.12 150 ALA A C 1
ATOM 1151 O O . ALA A 1 150 ? 9.910 -4.323 3.621 1.00 93.12 150 ALA A O 1
ATOM 1152 N N . VAL A 1 151 ? 10.433 -3.429 1.631 1.00 92.06 151 VAL A N 1
ATOM 1153 C CA . VAL A 1 151 ? 9.903 -2.086 1.931 1.00 92.06 151 VAL A CA 1
ATOM 1154 C C . VAL A 1 151 ? 8.404 -2.148 2.231 1.00 92.06 151 VAL A C 1
ATOM 1156 O O . VAL A 1 151 ? 7.957 -1.581 3.232 1.00 92.06 151 VAL A O 1
ATOM 1159 N N . TYR A 1 152 ? 7.635 -2.881 1.420 1.00 92.62 152 TYR A N 1
ATOM 1160 C CA . TYR A 1 152 ? 6.213 -3.128 1.676 1.00 92.62 152 TYR A CA 1
ATOM 1161 C C . TYR A 1 152 ? 5.984 -3.777 3.052 1.00 92.62 152 TYR A C 1
ATOM 1163 O O . TYR A 1 152 ? 5.158 -3.322 3.846 1.00 92.62 152 TYR A O 1
ATOM 1171 N N . LEU A 1 153 ? 6.753 -4.814 3.383 1.00 93.19 153 LEU A N 1
ATOM 1172 C CA . LEU A 1 153 ? 6.608 -5.544 4.639 1.00 93.19 153 LEU A CA 1
ATOM 1173 C C . LEU A 1 153 ? 6.980 -4.681 5.853 1.00 93.19 153 LEU A C 1
ATOM 1175 O O . LEU A 1 153 ? 6.230 -4.643 6.827 1.00 93.19 153 LEU A O 1
ATOM 1179 N N . VAL A 1 154 ? 8.088 -3.939 5.784 1.00 94.00 154 VAL A N 1
ATOM 1180 C CA . VAL A 1 154 ? 8.532 -3.025 6.850 1.00 94.00 154 VAL A CA 1
ATOM 1181 C C . VAL A 1 154 ? 7.499 -1.932 7.105 1.00 94.00 154 VAL A C 1
ATOM 1183 O O . VAL A 1 154 ? 7.135 -1.685 8.252 1.00 94.00 154 VAL A O 1
ATOM 1186 N N . THR A 1 155 ? 6.978 -1.299 6.055 1.00 92.06 155 THR A N 1
ATOM 1187 C CA . THR A 1 155 ? 5.965 -0.239 6.191 1.00 92.06 155 THR A CA 1
ATOM 1188 C C . THR A 1 155 ? 4.619 -0.780 6.683 1.00 92.06 155 THR A C 1
ATOM 1190 O O . THR A 1 155 ? 3.957 -0.132 7.497 1.00 92.06 155 THR A O 1
ATOM 1193 N N . THR A 1 156 ? 4.244 -2.000 6.290 1.00 91.56 156 THR A N 1
ATOM 1194 C CA . THR A 1 156 ? 3.070 -2.707 6.827 1.00 91.56 156 THR A CA 1
ATOM 1195 C C . THR A 1 156 ? 3.226 -2.976 8.326 1.00 91.56 156 THR A C 1
ATOM 1197 O O . THR A 1 156 ? 2.330 -2.659 9.110 1.00 91.56 156 THR A O 1
ATOM 1200 N N . LEU A 1 157 ? 4.378 -3.511 8.749 1.00 92.38 157 LEU A N 1
ATOM 1201 C CA . LEU A 1 157 ? 4.685 -3.761 10.160 1.00 92.38 157 LEU A CA 1
ATOM 1202 C C . LEU A 1 157 ? 4.714 -2.467 10.974 1.00 92.38 157 LEU A C 1
ATOM 1204 O O . LEU A 1 157 ? 4.151 -2.423 12.066 1.00 92.38 157 LEU A O 1
ATOM 1208 N N . LEU A 1 158 ? 5.319 -1.408 10.433 1.00 92.94 158 LEU A N 1
ATOM 1209 C CA . LEU A 1 158 ? 5.343 -0.091 11.061 1.00 92.94 158 LEU A CA 1
ATOM 1210 C C . LEU A 1 158 ? 3.922 0.441 11.264 1.00 92.94 158 LEU A C 1
ATOM 1212 O O . LEU A 1 158 ? 3.580 0.879 12.359 1.00 92.94 158 LEU A O 1
ATOM 1216 N N . THR A 1 159 ? 3.070 0.336 10.244 1.00 90.25 159 THR A N 1
ATOM 1217 C CA . THR A 1 159 ? 1.662 0.744 10.331 1.00 90.25 159 THR A CA 1
ATOM 1218 C C . THR A 1 159 ? 0.927 -0.058 11.405 1.00 90.25 159 THR A C 1
ATOM 1220 O O . THR A 1 159 ? 0.237 0.517 12.246 1.00 90.25 159 THR A O 1
ATOM 1223 N N . MET A 1 160 ? 1.111 -1.382 11.440 1.00 89.62 160 MET A N 1
ATOM 1224 C CA . MET A 1 160 ? 0.530 -2.225 12.486 1.00 89.62 160 MET A CA 1
ATOM 1225 C C . MET A 1 160 ? 1.007 -1.828 13.886 1.00 89.62 160 MET A C 1
ATOM 1227 O O . MET A 1 160 ? 0.188 -1.761 14.800 1.00 89.62 160 MET A O 1
ATOM 1231 N N . ALA A 1 161 ? 2.303 -1.556 14.057 1.00 88.25 161 ALA A N 1
ATOM 1232 C CA . ALA A 1 161 ? 2.889 -1.158 15.332 1.00 88.25 161 ALA A CA 1
ATOM 1233 C C . ALA A 1 161 ? 2.339 0.191 15.811 1.00 88.25 161 ALA A C 1
ATOM 1235 O O . ALA A 1 161 ? 1.946 0.308 16.971 1.00 88.25 161 ALA A O 1
ATOM 1236 N N . VAL A 1 162 ? 2.240 1.175 14.911 1.00 88.94 162 VAL A N 1
ATOM 1237 C CA . VAL A 1 162 ? 1.644 2.486 15.201 1.00 88.94 162 VAL A CA 1
ATOM 1238 C C . VAL A 1 162 ? 0.191 2.327 15.634 1.00 88.94 162 VAL A C 1
ATOM 1240 O O . VAL A 1 162 ? -0.182 2.838 16.683 1.00 88.94 162 VAL A O 1
ATOM 1243 N N . LEU A 1 163 ? -0.620 1.563 14.898 1.00 86.94 163 LEU A N 1
ATOM 1244 C CA . LEU A 1 163 ? -2.026 1.349 15.253 1.00 86.94 163 LEU A CA 1
ATOM 1245 C C . LEU A 1 163 ? -2.193 0.580 16.567 1.00 86.94 163 LEU A C 1
ATOM 1247 O O . LEU A 1 163 ? -3.042 0.935 17.381 1.00 86.94 163 LEU A O 1
ATOM 1251 N N . ALA A 1 164 ? -1.375 -0.447 16.802 1.00 85.56 164 ALA A N 1
ATOM 1252 C CA . ALA A 1 164 ? -1.383 -1.189 18.057 1.00 85.56 164 ALA A CA 1
ATOM 1253 C C . ALA A 1 164 ? -1.006 -0.290 19.245 1.00 85.56 164 ALA A C 1
ATOM 1255 O O . ALA A 1 164 ? -1.610 -0.397 20.312 1.00 85.56 164 ALA A O 1
ATOM 1256 N N . LEU A 1 165 ? -0.044 0.618 19.056 1.00 85.50 165 LEU A N 1
ATOM 1257 C CA . LEU A 1 165 ? 0.338 1.606 20.060 1.00 85.50 165 LEU A CA 1
ATOM 1258 C C . LEU A 1 165 ? -0.781 2.631 20.291 1.00 85.50 165 LEU A C 1
ATOM 1260 O O . LEU A 1 165 ? -1.138 2.888 21.437 1.00 85.50 165 LEU A O 1
ATOM 1264 N N . SER A 1 166 ? -1.391 3.164 19.230 1.00 83.00 166 SER A N 1
ATOM 1265 C CA . SER A 1 166 ? -2.515 4.103 19.330 1.00 83.00 166 SER A CA 1
ATOM 1266 C C . SER A 1 166 ? -3.717 3.498 20.055 1.00 83.00 166 SER A C 1
ATOM 1268 O O . SER A 1 166 ? -4.327 4.173 20.881 1.00 83.00 166 SER A O 1
ATOM 1270 N N . LEU A 1 167 ? -4.034 2.224 19.807 1.00 83.25 167 LEU A N 1
ATOM 1271 C CA . LEU A 1 167 ? -5.109 1.519 20.510 1.00 83.25 167 LEU A CA 1
ATOM 1272 C C . LEU A 1 167 ? -4.816 1.380 22.008 1.00 83.25 167 LEU A C 1
ATOM 1274 O O . LEU A 1 167 ? -5.705 1.617 22.818 1.00 83.25 167 LEU A O 1
ATOM 1278 N N . ARG A 1 168 ? -3.567 1.066 22.379 1.00 82.94 168 ARG A N 1
ATOM 1279 C CA . ARG A 1 168 ? -3.148 0.986 23.789 1.00 82.94 168 ARG A CA 1
ATOM 1280 C C . ARG A 1 168 ? -3.189 2.333 24.509 1.00 82.94 168 ARG A C 1
ATOM 1282 O O . ARG A 1 168 ? -3.398 2.354 25.712 1.00 82.94 168 ARG A O 1
ATOM 1289 N N . LEU A 1 169 ? -2.947 3.431 23.793 1.00 84.31 169 LEU A N 1
ATOM 1290 C CA . LEU A 1 169 ? -2.874 4.772 24.379 1.00 84.31 169 LEU A CA 1
ATOM 1291 C C . LEU A 1 169 ? -4.228 5.487 24.459 1.00 84.31 169 LEU A C 1
ATOM 1293 O O . LEU A 1 169 ? -4.368 6.396 25.270 1.00 84.31 169 LEU A O 1
ATOM 1297 N N . THR A 1 170 ? -5.198 5.131 23.611 1.00 77.06 170 THR A N 1
ATOM 1298 C CA . THR A 1 170 ? -6.396 5.969 23.401 1.00 77.06 170 THR A CA 1
ATOM 1299 C C . THR A 1 170 ? -7.704 5.324 23.880 1.00 77.06 170 THR A C 1
ATOM 1301 O O . THR A 1 170 ? -8.751 5.926 23.678 1.00 77.06 170 THR A O 1
ATOM 1304 N N . ASP A 1 171 ? -7.692 4.116 24.465 1.00 75.62 171 ASP A N 1
ATOM 1305 C CA . ASP A 1 171 ? -8.904 3.358 24.872 1.00 75.62 171 ASP A CA 1
ATOM 1306 C C . ASP A 1 171 ? -10.020 3.354 23.800 1.00 75.62 171 ASP A C 1
ATOM 1308 O O . ASP A 1 171 ? -11.223 3.301 24.062 1.00 75.62 171 ASP A O 1
ATOM 1312 N N . THR A 1 172 ? -9.613 3.436 22.531 1.00 76.44 172 THR A N 1
ATOM 1313 C CA . THR A 1 172 ? -10.527 3.493 21.391 1.00 76.44 172 THR A CA 1
ATOM 1314 C C . THR A 1 172 ? -10.821 2.092 20.891 1.00 76.44 172 THR A C 1
ATOM 1316 O O . THR A 1 172 ? -9.973 1.201 20.919 1.00 76.44 172 THR A O 1
ATOM 1319 N N . THR A 1 173 ? -12.034 1.893 20.381 1.00 80.88 173 THR A N 1
ATOM 1320 C CA . THR A 1 173 ? -12.409 0.617 19.781 1.00 80.88 173 THR A CA 1
ATOM 1321 C C . THR A 1 173 ? -11.674 0.405 18.446 1.00 80.88 173 THR A C 1
ATOM 1323 O O . THR A 1 173 ? -11.539 1.351 17.656 1.00 80.88 173 THR A O 1
ATOM 1326 N N . PRO A 1 174 ? -11.225 -0.829 18.140 1.00 78.88 174 PRO A N 1
ATOM 1327 C CA . PRO A 1 174 ? -10.599 -1.169 16.859 1.00 78.88 174 PRO A CA 1
ATOM 1328 C C . PRO A 1 174 ? -11.445 -0.787 15.637 1.00 78.88 174 PRO A C 1
ATOM 1330 O O . PRO A 1 174 ? -10.903 -0.434 14.594 1.00 78.88 174 PRO A O 1
ATOM 1333 N N . GLU A 1 175 ? -12.773 -0.820 15.764 1.00 80.12 175 GLU A N 1
ATOM 1334 C CA . GLU A 1 175 ? -13.734 -0.422 14.732 1.00 80.12 175 GLU A CA 1
ATOM 1335 C C . GLU A 1 175 ? -13.633 1.066 14.395 1.00 80.12 175 GLU A C 1
ATOM 1337 O O . GLU A 1 175 ? -13.642 1.433 13.221 1.00 80.12 175 GLU A O 1
ATOM 1342 N N . ARG A 1 176 ? -13.488 1.927 15.408 1.00 80.12 176 ARG A N 1
ATOM 1343 C CA . ARG A 1 176 ? -13.389 3.377 15.209 1.00 80.12 176 ARG A CA 1
ATOM 1344 C C . ARG A 1 176 ? -12.077 3.751 14.527 1.00 80.12 176 ARG A C 1
ATOM 1346 O O . ARG A 1 176 ? -12.069 4.586 13.624 1.00 80.12 176 ARG A O 1
ATOM 1353 N N . VAL A 1 177 ? -10.982 3.102 14.924 1.00 81.88 177 VAL A N 1
ATOM 1354 C CA . VAL A 1 177 ? -9.668 3.272 14.288 1.00 81.88 177 VAL A CA 1
ATOM 1355 C C . VAL A 1 177 ? -9.694 2.771 12.843 1.00 81.88 177 VAL A C 1
ATOM 1357 O O . VAL A 1 177 ? -9.220 3.474 11.950 1.00 81.88 177 VAL A O 1
ATOM 1360 N N . LEU A 1 178 ? -10.310 1.610 12.586 1.00 81.88 178 LEU A N 1
ATOM 1361 C CA . LEU A 1 178 ? -10.493 1.090 11.231 1.00 81.88 178 LEU A CA 1
ATOM 1362 C C . LEU A 1 178 ? -11.317 2.056 10.372 1.00 81.88 178 LEU A C 1
ATOM 1364 O O . LEU A 1 178 ? -10.903 2.379 9.264 1.00 81.88 178 LEU A O 1
ATOM 1368 N N . GLY A 1 179 ? -12.444 2.555 10.879 1.00 80.31 179 GLY A N 1
ATOM 1369 C CA . GLY A 1 179 ? -13.296 3.492 10.150 1.00 80.31 179 GLY A CA 1
ATOM 1370 C C . GLY A 1 179 ? -12.586 4.806 9.814 1.00 80.31 179 GLY A C 1
ATOM 1371 O O . GLY A 1 179 ? -12.681 5.283 8.684 1.00 80.31 179 GLY A O 1
ATOM 1372 N N . LEU A 1 180 ? -11.805 5.360 10.748 1.00 83.38 180 LEU A N 1
ATOM 1373 C CA . LEU A 1 180 ? -10.984 6.551 10.497 1.00 83.38 180 LEU A CA 1
ATOM 1374 C C . LEU A 1 180 ? -9.899 6.290 9.448 1.00 83.38 180 LEU A C 1
ATOM 1376 O O . LEU A 1 180 ? -9.705 7.110 8.549 1.00 83.38 180 LEU A O 1
ATOM 1380 N N . ALA A 1 181 ? -9.227 5.138 9.519 1.00 82.69 181 ALA A N 1
ATOM 1381 C CA . ALA A 1 181 ? -8.246 4.739 8.517 1.00 82.69 181 ALA A CA 1
ATOM 1382 C C . ALA A 1 181 ? -8.890 4.582 7.130 1.00 82.69 181 ALA A C 1
ATOM 1384 O O . ALA A 1 181 ? -8.362 5.093 6.144 1.00 82.69 181 ALA A O 1
ATOM 1385 N N . MET A 1 182 ? -10.058 3.938 7.050 1.00 83.62 182 MET A N 1
ATOM 1386 C CA . MET A 1 182 ? -10.826 3.796 5.811 1.00 83.62 182 MET A CA 1
ATOM 1387 C C . MET A 1 182 ? -11.227 5.152 5.232 1.00 83.62 182 MET A C 1
ATOM 1389 O O . MET A 1 182 ? -11.093 5.358 4.025 1.00 83.62 182 MET A O 1
ATOM 1393 N N . LEU A 1 183 ? -11.668 6.089 6.073 1.00 85.75 183 LEU A N 1
ATOM 1394 C CA . LEU A 1 183 ? -12.038 7.439 5.656 1.00 85.75 183 LEU A CA 1
ATOM 1395 C C . LEU A 1 183 ? -10.833 8.196 5.089 1.00 85.75 183 LEU A C 1
ATOM 1397 O O . LEU A 1 183 ? -10.922 8.750 3.995 1.00 85.75 183 LEU A O 1
ATOM 1401 N N . PHE A 1 184 ? -9.695 8.170 5.789 1.00 85.50 184 PHE A N 1
ATOM 1402 C CA . PHE A 1 184 ? -8.479 8.859 5.354 1.00 85.50 184 PHE A CA 1
ATOM 1403 C C . PHE A 1 184 ? -7.930 8.284 4.045 1.00 85.50 184 PHE A C 1
ATOM 1405 O O . PHE A 1 184 ? -7.627 9.029 3.116 1.00 85.50 184 PHE A O 1
ATOM 1412 N N . VAL A 1 185 ? -7.872 6.954 3.936 1.00 83.12 185 VAL A N 1
ATOM 1413 C CA . VAL A 1 185 ? -7.431 6.257 2.720 1.00 83.12 185 VAL A CA 1
ATOM 1414 C C . VAL A 1 185 ? -8.365 6.557 1.543 1.00 83.12 185 VAL A C 1
ATOM 1416 O O . VAL A 1 185 ? -7.893 6.811 0.438 1.00 83.12 185 VAL A O 1
ATOM 1419 N N . SER A 1 186 ? -9.681 6.584 1.766 1.00 84.62 186 SER A N 1
ATOM 1420 C CA . SER A 1 186 ? -10.649 6.899 0.706 1.00 84.62 186 SER A CA 1
ATOM 1421 C C . SER A 1 186 ? -10.532 8.351 0.246 1.00 84.62 186 SER A C 1
ATOM 1423 O O . SER A 1 186 ? -10.492 8.609 -0.955 1.00 84.62 186 SER A O 1
ATOM 1425 N N . ALA A 1 187 ? -10.420 9.296 1.184 1.00 86.06 187 ALA A N 1
ATOM 1426 C CA . ALA A 1 187 ? -10.217 10.709 0.874 1.00 86.06 187 ALA A CA 1
ATOM 1427 C C . ALA A 1 187 ? -8.914 10.932 0.093 1.00 86.06 187 ALA A C 1
ATOM 1429 O O . ALA A 1 187 ? -8.909 11.652 -0.903 1.00 86.06 187 ALA A O 1
ATOM 1430 N N . TYR A 1 188 ? -7.833 10.260 0.499 1.00 84.88 188 TYR A N 1
ATOM 1431 C CA . TYR A 1 188 ? -6.561 10.283 -0.214 1.00 84.88 188 TYR A CA 1
ATOM 1432 C C . TYR A 1 188 ? -6.703 9.780 -1.658 1.00 84.88 188 TYR A C 1
ATOM 1434 O O . TYR A 1 188 ? -6.207 10.427 -2.582 1.00 84.88 188 TYR A O 1
ATOM 1442 N N . PHE A 1 189 ? -7.397 8.659 -1.880 1.00 81.38 189 PHE A N 1
ATOM 1443 C CA . PHE A 1 189 ? -7.589 8.129 -3.232 1.00 81.38 189 PHE A CA 1
ATOM 1444 C C . PHE A 1 189 ? -8.457 9.033 -4.102 1.00 81.38 189 PHE A C 1
ATOM 1446 O O . PHE A 1 189 ? -8.093 9.282 -5.249 1.00 81.38 189 PHE A O 1
ATOM 1453 N N . PHE A 1 190 ? -9.548 9.584 -3.565 1.00 83.44 190 PHE A N 1
ATOM 1454 C CA . PHE A 1 190 ? -10.356 10.566 -4.292 1.00 83.44 190 PHE A CA 1
ATOM 1455 C C . PHE A 1 190 ? -9.534 11.790 -4.680 1.00 83.44 190 PHE A C 1
ATOM 1457 O O . PHE A 1 190 ? -9.554 12.201 -5.838 1.00 83.44 190 PHE A O 1
ATOM 1464 N N . LEU A 1 191 ? -8.767 12.336 -3.736 1.00 84.12 191 LEU A N 1
ATOM 1465 C CA . LEU A 1 191 ? -7.906 13.479 -4.003 1.00 84.12 191 LEU A CA 1
ATOM 1466 C C . LEU A 1 191 ? -6.844 13.134 -5.055 1.00 84.12 191 LEU A C 1
ATOM 1468 O O . LEU A 1 191 ? -6.608 13.922 -5.961 1.00 84.12 191 LEU A O 1
ATOM 1472 N N . SER A 1 192 ? -6.258 11.939 -4.994 1.00 79.00 192 SER A N 1
ATOM 1473 C CA . SER A 1 192 ? -5.267 11.485 -5.977 1.00 79.00 192 SER A CA 1
ATOM 1474 C C . SER A 1 192 ? -5.856 11.373 -7.385 1.00 79.00 192 SER A C 1
ATOM 1476 O O . SER A 1 192 ? -5.222 11.818 -8.336 1.00 79.00 192 SER A O 1
ATOM 1478 N N . VAL A 1 193 ? -7.077 10.842 -7.527 1.00 78.75 193 VAL A N 1
ATOM 1479 C CA . VAL A 1 193 ? -7.776 10.751 -8.822 1.00 78.75 193 VAL A CA 1
ATOM 1480 C C . VAL A 1 193 ? -8.145 12.133 -9.359 1.00 78.75 193 VAL A C 1
ATOM 1482 O O . VAL A 1 193 ? -7.994 12.375 -10.552 1.00 78.75 193 VAL A O 1
ATOM 1485 N N . LEU A 1 194 ? -8.590 13.050 -8.496 1.00 82.12 194 LEU A N 1
ATOM 1486 C CA . LEU A 1 194 ? -8.927 14.419 -8.894 1.00 82.12 194 LEU A CA 1
ATOM 1487 C C . LEU A 1 194 ? -7.687 15.225 -9.293 1.00 82.12 194 LEU A C 1
ATOM 1489 O O . LEU A 1 194 ? -7.738 15.986 -10.252 1.00 82.12 194 LEU A O 1
ATOM 1493 N N . LEU A 1 195 ? -6.568 15.055 -8.585 1.00 79.81 195 LEU A N 1
ATOM 1494 C CA . LEU A 1 195 ? -5.337 15.797 -8.855 1.00 79.81 195 LEU A CA 1
ATOM 1495 C C . LEU A 1 195 ? -4.540 15.235 -10.042 1.00 79.81 195 LEU A C 1
ATOM 1497 O O . LEU A 1 195 ? -3.892 16.008 -10.746 1.00 79.81 195 LEU A O 1
ATOM 1501 N N . ALA A 1 196 ? -4.587 13.921 -10.293 1.00 73.25 196 ALA A N 1
ATOM 1502 C CA . ALA A 1 196 ? -3.866 13.265 -11.388 1.00 73.25 196 ALA A CA 1
ATOM 1503 C C . ALA A 1 196 ? -4.008 13.957 -12.767 1.00 73.25 196 ALA A C 1
ATOM 1505 O O . ALA A 1 196 ? -2.974 14.239 -13.377 1.00 73.25 196 ALA A O 1
ATOM 1506 N N . PRO A 1 197 ? -5.217 14.291 -13.271 1.00 69.69 197 PRO A N 1
ATOM 1507 C CA . PRO A 1 197 ? -5.360 14.975 -14.559 1.00 69.69 197 PRO A CA 1
ATOM 1508 C C . PRO A 1 197 ? -4.781 16.398 -14.547 1.00 69.69 197 PRO A C 1
ATOM 1510 O O . PRO A 1 197 ? -4.235 16.846 -15.554 1.00 69.69 197 PRO A O 1
ATOM 1513 N N . HIS A 1 198 ? -4.827 17.100 -13.410 1.00 67.88 198 HIS A N 1
ATOM 1514 C CA . HIS A 1 198 ? -4.282 18.454 -13.298 1.00 67.88 198 HIS A CA 1
ATOM 1515 C C . HIS A 1 198 ? -2.748 18.485 -13.361 1.00 67.88 198 HIS A C 1
ATOM 1517 O O . HIS A 1 198 ? -2.187 19.441 -13.892 1.00 67.88 198 HIS A O 1
ATOM 1523 N N . PHE A 1 199 ? -2.058 17.435 -12.899 1.00 64.56 199 PHE A N 1
ATOM 1524 C CA . PHE A 1 199 ? -0.599 17.336 -13.036 1.00 64.56 199 PHE A CA 1
ATOM 1525 C C . PHE A 1 199 ? -0.132 17.198 -14.491 1.00 64.56 199 PHE A C 1
ATOM 1527 O O . PHE A 1 199 ? 0.911 17.747 -14.838 1.00 64.56 199 PHE A O 1
ATOM 1534 N N . GLY A 1 200 ? -0.911 16.541 -15.356 1.00 60.47 200 GLY A N 1
ATOM 1535 C CA . GLY A 1 200 ? -0.598 16.450 -16.788 1.00 60.47 200 GLY A CA 1
ATOM 1536 C C . GLY A 1 200 ? -0.721 17.793 -17.518 1.00 60.47 200 GLY A C 1
ATOM 1537 O O . GLY A 1 200 ? 0.059 18.096 -18.420 1.00 60.47 200 GLY A O 1
ATOM 1538 N N . GLU A 1 201 ? -1.665 18.635 -17.093 1.00 61.12 201 GLU A N 1
ATOM 1539 C CA . GLU A 1 201 ? -1.835 19.986 -17.635 1.00 61.12 201 GLU A CA 1
ATOM 1540 C C . GLU A 1 201 ? -0.850 20.994 -17.023 1.00 61.12 201 GLU A C 1
ATOM 1542 O O . GLU A 1 201 ? -0.524 21.982 -17.675 1.00 61.12 201 GLU A O 1
ATOM 1547 N N . LEU A 1 202 ? -0.309 20.749 -15.820 1.00 58.09 202 LEU A N 1
ATOM 1548 C CA . LEU A 1 202 ? 0.676 21.637 -15.186 1.00 58.09 202 LEU A CA 1
ATOM 1549 C C . LEU A 1 202 ? 1.939 21.815 -16.032 1.00 58.09 202 LEU A C 1
ATOM 1551 O O . LEU A 1 202 ? 2.459 22.922 -16.097 1.00 58.09 202 LEU A O 1
ATOM 1555 N N . GLU A 1 203 ? 2.409 20.782 -16.733 1.00 59.75 203 GLU A N 1
ATOM 1556 C CA . GLU A 1 203 ? 3.555 20.918 -17.639 1.00 59.75 203 GLU A CA 1
ATOM 1557 C C . GLU A 1 203 ? 3.213 21.779 -18.866 1.00 59.75 203 GLU A C 1
ATOM 1559 O O . GLU A 1 203 ? 4.029 22.595 -19.301 1.00 59.75 203 GLU A O 1
ATOM 1564 N N . ARG A 1 204 ? 1.978 21.688 -19.386 1.00 63.34 204 ARG A N 1
ATOM 1565 C CA . ARG A 1 204 ? 1.501 22.593 -20.446 1.00 63.34 204 ARG A CA 1
ATOM 1566 C C . ARG A 1 204 ? 1.361 24.020 -19.942 1.00 63.34 204 ARG A C 1
ATOM 1568 O O . ARG A 1 204 ? 1.845 24.924 -20.614 1.00 63.34 204 ARG A O 1
ATOM 1575 N N . VAL A 1 205 ? 0.753 24.221 -18.776 1.00 63.28 205 VAL A N 1
ATOM 1576 C CA . VAL A 1 205 ? 0.586 25.537 -18.151 1.00 63.28 205 VAL A CA 1
ATOM 1577 C C . VAL A 1 205 ? 1.949 26.150 -17.859 1.00 63.28 205 VAL A C 1
ATOM 1579 O O . VAL A 1 205 ? 2.182 27.288 -18.240 1.00 63.28 205 VAL A O 1
ATOM 1582 N N . TYR A 1 206 ? 2.889 25.394 -17.289 1.00 63.59 206 TYR A N 1
ATOM 1583 C CA . TYR A 1 206 ? 4.249 25.856 -17.015 1.00 63.59 206 TYR A CA 1
ATOM 1584 C C . TYR A 1 206 ? 5.017 26.162 -18.303 1.00 63.59 206 TYR A C 1
ATOM 1586 O O . TYR A 1 206 ? 5.735 27.154 -18.375 1.00 63.59 206 TYR A O 1
ATOM 1594 N N . ARG A 1 207 ? 4.834 25.364 -19.363 1.00 66.31 207 ARG A N 1
ATOM 1595 C CA . ARG A 1 207 ? 5.420 25.635 -20.684 1.00 66.31 207 ARG A CA 1
ATOM 1596 C C . ARG A 1 207 ? 4.836 26.890 -21.331 1.00 66.31 207 ARG A C 1
ATOM 1598 O O . ARG A 1 207 ? 5.601 27.640 -21.932 1.00 66.31 207 ARG A O 1
ATOM 1605 N N . VAL A 1 208 ? 3.532 27.134 -21.201 1.00 70.44 208 VAL A N 1
ATOM 1606 C CA . VAL A 1 208 ? 2.862 28.360 -21.672 1.00 70.44 208 VAL A CA 1
ATOM 1607 C C . VAL A 1 208 ? 3.311 29.565 -20.845 1.00 70.44 208 VAL A C 1
ATOM 1609 O O . VAL A 1 208 ? 3.693 30.573 -21.427 1.00 70.44 208 VAL A O 1
ATOM 1612 N N . ALA A 1 209 ? 3.394 29.443 -19.518 1.00 64.94 209 ALA A N 1
ATOM 1613 C CA . ALA A 1 209 ? 3.932 30.484 -18.642 1.00 64.94 209 ALA A CA 1
ATOM 1614 C C . ALA A 1 209 ? 5.401 30.790 -18.963 1.00 64.94 209 ALA A C 1
ATOM 1616 O O . ALA A 1 209 ? 5.779 31.950 -19.014 1.00 64.94 209 ALA A O 1
ATOM 1617 N N . ARG A 1 210 ? 6.219 29.773 -19.266 1.00 57.50 210 ARG A N 1
ATOM 1618 C CA . ARG A 1 210 ? 7.630 29.940 -19.648 1.00 57.50 210 ARG A CA 1
ATOM 1619 C C . ARG A 1 210 ? 7.814 30.556 -21.040 1.00 57.50 210 ARG A C 1
ATOM 1621 O O . ARG A 1 210 ? 8.828 31.201 -21.292 1.00 57.50 210 ARG A O 1
ATOM 1628 N N . HIS A 1 211 ? 6.858 30.356 -21.949 1.00 57.94 211 HIS A N 1
ATOM 1629 C CA . HIS A 1 211 ? 6.846 31.041 -23.247 1.00 57.94 211 HIS A CA 1
ATOM 1630 C C . HIS A 1 211 ? 6.306 32.472 -23.132 1.00 57.94 211 HIS A C 1
ATOM 1632 O O . HIS A 1 211 ? 6.830 33.352 -23.805 1.00 57.94 211 HIS A O 1
ATOM 1638 N N . GLY A 1 212 ? 5.346 32.726 -22.236 1.00 52.69 212 GLY A N 1
ATOM 1639 C CA . GLY A 1 212 ? 4.898 34.076 -21.879 1.00 52.69 212 GLY A CA 1
ATOM 1640 C C . GLY A 1 212 ? 5.921 34.865 -21.050 1.00 52.69 212 GLY A C 1
ATOM 1641 O O . GLY A 1 212 ? 5.958 36.087 -21.111 1.00 52.69 212 GLY A O 1
ATOM 1642 N N . SER A 1 213 ? 6.815 34.190 -20.321 1.00 47.50 213 SER A N 1
ATOM 1643 C CA . SER A 1 213 ? 7.820 34.830 -19.462 1.00 47.50 213 SER A CA 1
ATOM 1644 C C . SER A 1 213 ? 9.104 35.235 -20.185 1.00 47.50 213 SER A C 1
ATOM 1646 O O . SER A 1 213 ? 10.026 35.716 -19.528 1.00 47.50 213 SER A O 1
ATOM 1648 N N . LYS A 1 214 ? 9.212 35.061 -21.511 1.00 46.09 214 LYS A N 1
ATOM 1649 C CA . LYS A 1 214 ? 10.313 35.692 -22.260 1.00 46.09 214 LYS A CA 1
ATOM 1650 C C . LYS A 1 214 ? 10.201 37.226 -22.284 1.00 46.09 214 LYS A C 1
ATOM 1652 O O . LYS A 1 214 ? 11.205 37.866 -22.569 1.00 46.09 214 LYS A O 1
ATOM 1657 N N . GLU A 1 215 ? 9.058 37.798 -21.890 1.00 50.47 215 GLU A N 1
ATOM 1658 C CA . GLU A 1 215 ? 8.883 39.248 -21.685 1.00 50.47 215 GLU A CA 1
ATOM 1659 C C . GLU A 1 215 ? 8.687 39.681 -20.219 1.00 50.47 215 GLU A C 1
ATOM 1661 O O . GLU A 1 215 ? 8.616 40.873 -19.944 1.00 50.47 215 GLU A O 1
ATOM 1666 N N . SER A 1 216 ? 8.655 38.764 -19.245 1.00 48.09 216 SER A N 1
ATOM 1667 C CA . SER A 1 216 ? 8.492 39.139 -17.830 1.00 48.09 216 SER A CA 1
ATOM 1668 C C . SER A 1 216 ? 9.318 38.234 -16.922 1.00 48.09 216 SER A C 1
ATOM 1670 O O . SER A 1 216 ? 8.844 37.253 -16.345 1.00 48.09 216 SER A O 1
ATOM 1672 N N . ILE A 1 217 ? 10.608 38.553 -16.823 1.00 47.66 217 ILE A N 1
ATOM 1673 C CA . ILE A 1 217 ? 11.465 38.039 -15.758 1.00 47.66 217 ILE A CA 1
ATOM 1674 C C . ILE A 1 217 ? 11.070 38.768 -14.467 1.00 47.66 217 ILE A C 1
ATOM 1676 O O . ILE A 1 217 ? 11.486 39.893 -14.221 1.00 47.66 217 ILE A O 1
ATOM 1680 N N . GLY A 1 218 ? 10.254 38.087 -13.660 1.00 54.41 218 GLY A N 1
ATOM 1681 C CA . GLY A 1 218 ? 10.271 38.119 -12.196 1.00 54.41 218 GLY A CA 1
ATOM 1682 C C 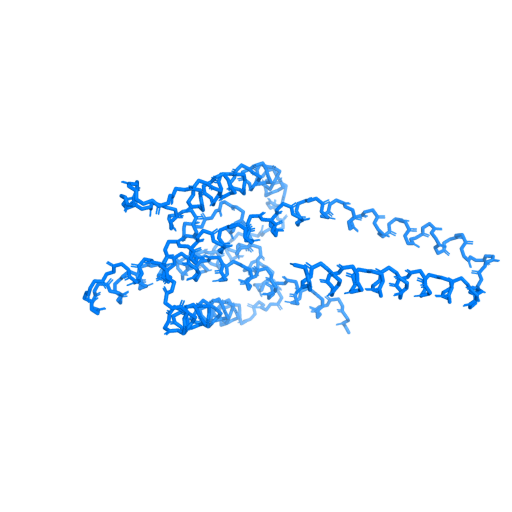. GLY A 1 218 ? 10.163 39.483 -11.518 1.00 54.41 218 GLY A C 1
ATOM 1683 O O . GLY A 1 218 ? 11.153 39.997 -11.002 1.00 54.41 218 GLY A O 1
ATOM 1684 N N . ASN A 1 219 ? 8.941 39.993 -11.359 1.00 54.75 219 ASN A N 1
ATOM 1685 C CA . ASN A 1 219 ? 8.688 41.046 -10.381 1.00 54.75 219 ASN A CA 1
ATOM 1686 C C . ASN A 1 219 ? 8.562 40.413 -8.984 1.00 54.75 219 ASN A C 1
ATOM 1688 O O . ASN A 1 219 ? 7.557 39.784 -8.659 1.00 54.75 219 ASN A O 1
ATOM 1692 N N . ALA A 1 220 ? 9.575 40.595 -8.129 1.00 57.81 220 ALA A N 1
ATOM 1693 C CA . ALA A 1 220 ? 9.588 40.140 -6.728 1.00 57.81 220 ALA A CA 1
ATOM 1694 C C . ALA A 1 220 ? 8.347 40.594 -5.921 1.00 57.81 220 ALA A C 1
ATOM 1696 O O . ALA A 1 220 ? 7.973 39.969 -4.928 1.00 57.81 220 ALA A O 1
ATOM 1697 N N . SER A 1 221 ? 7.676 41.647 -6.394 1.00 58.41 221 SER A N 1
ATOM 1698 C CA . SER A 1 221 ? 6.388 42.140 -5.908 1.00 58.41 221 SER A CA 1
ATOM 1699 C C . SER A 1 221 ? 5.269 41.087 -5.951 1.00 58.41 221 SER A C 1
ATOM 1701 O O . SER A 1 221 ? 4.525 40.977 -4.975 1.00 58.41 221 SER A O 1
ATOM 1703 N N . GLU A 1 222 ? 5.180 40.273 -7.010 1.00 60.78 222 GLU A N 1
ATOM 1704 C CA . GLU A 1 222 ? 4.108 39.276 -7.187 1.00 60.78 222 GLU A CA 1
ATOM 1705 C C . GLU A 1 222 ? 4.300 38.060 -6.274 1.00 60.78 222 GLU A C 1
ATOM 1707 O O . GLU A 1 222 ? 3.365 37.596 -5.619 1.00 60.78 222 GLU A O 1
ATOM 1712 N N . ALA A 1 223 ? 5.545 37.593 -6.135 1.00 66.00 223 ALA A N 1
ATOM 1713 C CA . ALA A 1 223 ? 5.888 36.542 -5.178 1.00 66.00 223 ALA A CA 1
ATOM 1714 C C . ALA A 1 223 ? 5.599 36.982 -3.729 1.00 66.00 223 ALA A C 1
ATOM 1716 O O . ALA A 1 223 ? 5.117 36.189 -2.917 1.00 66.00 223 ALA A O 1
ATOM 1717 N N . MET A 1 224 ? 5.828 38.262 -3.418 1.00 70.62 224 MET A N 1
ATOM 1718 C CA . MET A 1 224 ? 5.537 38.837 -2.104 1.00 70.62 224 MET A CA 1
ATOM 1719 C C . MET A 1 224 ? 4.028 38.982 -1.848 1.00 70.62 224 MET A C 1
ATOM 1721 O O . MET A 1 224 ? 3.579 38.751 -0.724 1.00 70.62 224 MET A O 1
ATOM 1725 N N . THR A 1 225 ? 3.225 39.288 -2.874 1.00 72.81 225 THR A N 1
ATOM 1726 C CA . THR A 1 225 ? 1.758 39.357 -2.741 1.00 72.81 225 THR A CA 1
ATOM 1727 C C . THR A 1 225 ? 1.148 37.976 -2.527 1.00 72.81 225 THR A C 1
ATOM 1729 O O . THR A 1 225 ? 0.329 37.806 -1.625 1.00 72.81 225 THR A O 1
ATOM 1732 N N . VAL A 1 226 ? 1.591 36.966 -3.281 1.00 75.38 226 VAL A N 1
ATOM 1733 C CA . VAL A 1 226 ? 1.133 35.579 -3.090 1.00 75.38 226 VAL A CA 1
ATOM 1734 C C . VAL A 1 226 ? 1.552 35.049 -1.714 1.00 75.38 226 VAL A C 1
ATOM 1736 O O . VAL A 1 226 ? 0.743 34.430 -1.019 1.00 75.38 226 VAL A O 1
ATOM 1739 N N . GLY A 1 227 ? 2.774 35.360 -1.267 1.00 76.56 227 GLY A N 1
ATOM 1740 C CA . GLY A 1 227 ? 3.242 35.037 0.083 1.00 76.56 227 GLY A CA 1
ATOM 1741 C C . GLY A 1 227 ? 2.378 35.670 1.181 1.00 76.56 227 GLY A C 1
ATOM 1742 O O . GLY A 1 227 ? 1.960 34.980 2.111 1.00 76.56 227 GLY A O 1
ATOM 1743 N N . MET A 1 228 ? 2.036 36.955 1.047 1.00 76.06 228 MET A N 1
ATOM 1744 C CA . MET A 1 228 ? 1.167 37.669 1.994 1.00 76.06 228 MET A CA 1
ATOM 1745 C C . MET A 1 228 ? -0.246 37.082 2.061 1.00 76.06 228 MET A C 1
ATOM 1747 O O . MET A 1 228 ? -0.790 36.920 3.153 1.00 76.06 228 MET A O 1
ATOM 1751 N N . ILE A 1 229 ? -0.831 36.706 0.920 1.00 81.44 229 ILE A N 1
ATOM 1752 C CA . ILE A 1 229 ? -2.167 36.093 0.870 1.00 81.44 229 ILE A CA 1
ATOM 1753 C C . ILE A 1 229 ? -2.173 34.731 1.577 1.00 81.44 229 ILE A C 1
ATOM 1755 O O . ILE A 1 229 ? -3.104 34.428 2.331 1.00 81.44 229 ILE A O 1
ATOM 1759 N N . LEU A 1 230 ? -1.124 33.922 1.395 1.00 78.50 230 LEU A N 1
ATOM 1760 C CA . LEU A 1 230 ? -0.989 32.627 2.068 1.00 78.50 230 LEU A CA 1
ATOM 1761 C C . LEU A 1 230 ? -0.829 32.780 3.586 1.00 78.50 230 LEU A C 1
ATOM 1763 O O . LEU A 1 230 ? -1.487 32.065 4.345 1.00 78.50 230 LEU A O 1
ATOM 1767 N N . VAL A 1 231 ? -0.016 33.741 4.038 1.00 84.31 231 VAL A N 1
ATOM 1768 C CA . VAL A 1 231 ? 0.174 34.027 5.470 1.00 84.31 231 VAL A CA 1
ATOM 1769 C C . VAL A 1 231 ? -1.121 34.527 6.107 1.00 84.31 231 VAL A C 1
ATOM 1771 O O . VAL A 1 231 ? -1.512 34.019 7.158 1.00 84.31 231 VAL A O 1
ATOM 1774 N N . LEU A 1 232 ? -1.828 35.461 5.464 1.00 83.31 232 LEU A N 1
ATOM 1775 C CA . LEU A 1 232 ? -3.112 35.963 5.959 1.00 83.31 232 LEU A CA 1
ATOM 1776 C C . LEU A 1 232 ? -4.144 34.839 6.066 1.00 83.31 232 LEU A C 1
ATOM 1778 O O . LEU A 1 232 ? -4.764 34.677 7.113 1.00 83.31 232 LEU A O 1
ATOM 1782 N N . SER A 1 233 ? -4.256 33.995 5.040 1.00 78.88 233 SER A N 1
ATOM 1783 C CA . SER A 1 233 ? -5.180 32.854 5.045 1.00 78.88 233 SER A CA 1
ATOM 1784 C C . SER A 1 233 ? -4.875 31.867 6.182 1.00 78.88 233 SER A C 1
ATOM 1786 O O . SER A 1 233 ? -5.789 31.375 6.850 1.00 78.88 233 SER A O 1
ATOM 1788 N N . PHE A 1 234 ? -3.591 31.621 6.457 1.00 79.88 234 PHE A N 1
ATOM 1789 C CA . PHE A 1 234 ? -3.150 30.749 7.546 1.00 79.88 234 PHE A CA 1
ATOM 1790 C C . PHE A 1 234 ? -3.441 31.347 8.932 1.00 79.88 234 PHE A C 1
ATOM 1792 O O . PHE A 1 234 ? -3.977 30.665 9.810 1.00 79.88 234 PHE A O 1
ATOM 1799 N N . VAL A 1 235 ? -3.145 32.636 9.128 1.00 84.31 235 VAL A N 1
ATOM 1800 C CA . VAL A 1 235 ? -3.376 33.345 10.396 1.00 84.31 235 VAL A CA 1
ATOM 1801 C C . VAL A 1 235 ? -4.869 33.460 10.696 1.00 84.31 235 VAL A C 1
ATOM 1803 O O . VAL A 1 235 ? -5.294 33.147 11.809 1.00 84.31 235 VAL A O 1
ATOM 1806 N N . THR A 1 236 ? -5.689 33.830 9.710 1.00 84.56 236 THR A N 1
ATOM 1807 C CA . THR A 1 236 ? -7.145 33.927 9.875 1.00 84.56 236 THR A CA 1
ATOM 1808 C C . THR A 1 236 ? -7.751 32.571 10.243 1.00 84.56 236 THR A C 1
ATOM 1810 O O . THR A 1 236 ? -8.555 32.492 11.176 1.00 84.56 236 THR A O 1
ATOM 1813 N N . GLY A 1 237 ? -7.305 31.484 9.603 1.00 76.62 237 GLY A N 1
ATOM 1814 C CA . GLY A 1 237 ? -7.721 30.124 9.955 1.00 76.62 237 GLY A CA 1
ATOM 1815 C C . GLY A 1 237 ? -7.334 29.722 11.385 1.00 76.62 237 GLY A C 1
ATOM 1816 O O . GLY A 1 237 ? -8.136 29.123 12.109 1.00 76.62 237 GLY A O 1
ATOM 1817 N N . PHE A 1 238 ? -6.135 30.098 11.836 1.00 78.81 238 PHE A N 1
ATOM 1818 C CA . PHE A 1 238 ? -5.654 29.794 13.186 1.00 78.81 238 PHE A CA 1
ATOM 1819 C C . PHE A 1 238 ? -6.402 30.585 14.275 1.00 78.81 238 PHE A C 1
ATOM 1821 O O . PHE A 1 238 ? -6.777 30.030 15.313 1.00 78.81 238 PHE A O 1
ATOM 1828 N N . VAL A 1 239 ? -6.687 31.867 14.029 1.00 81.31 239 VAL A N 1
ATOM 1829 C CA . VAL A 1 239 ? -7.405 32.749 14.966 1.00 81.31 239 VAL A CA 1
ATOM 1830 C C . VAL A 1 239 ? -8.882 32.358 15.095 1.00 81.31 239 VAL A C 1
ATOM 1832 O O . VAL A 1 239 ? -9.409 32.304 16.211 1.00 81.31 239 VAL A O 1
ATOM 1835 N N . LEU A 1 240 ? -9.545 32.000 13.990 1.00 77.81 240 LEU A N 1
ATOM 1836 C CA . LEU A 1 240 ? -10.928 31.503 14.006 1.00 77.81 240 LEU A CA 1
ATOM 1837 C C . LEU A 1 240 ? -11.061 30.188 14.788 1.00 77.81 240 LEU A C 1
ATOM 1839 O O . LEU A 1 240 ? -12.031 29.990 15.520 1.00 77.81 240 LEU A O 1
ATOM 1843 N N . LYS A 1 241 ? -10.062 29.301 14.707 1.00 69.50 241 LYS A N 1
ATOM 1844 C CA . LYS A 1 241 ? -10.047 28.059 15.493 1.00 69.50 241 LYS A CA 1
ATOM 1845 C C . LYS A 1 241 ? -9.844 28.324 16.989 1.00 69.50 241 LYS A C 1
ATOM 1847 O O . LYS A 1 241 ? -10.490 27.687 17.819 1.00 69.50 241 LYS A O 1
ATOM 1852 N N . ARG A 1 242 ? -8.985 29.285 17.348 1.00 65.38 242 ARG A N 1
ATOM 1853 C CA . ARG A 1 242 ? -8.684 29.626 18.751 1.00 65.38 242 ARG A CA 1
ATOM 1854 C C . ARG A 1 242 ? -9.827 30.361 19.458 1.00 65.38 242 ARG A C 1
ATOM 1856 O O . ARG A 1 242 ? -10.000 30.195 20.660 1.00 65.38 242 ARG A O 1
ATOM 1863 N N . THR A 1 243 ? -10.614 31.147 18.729 1.00 61.81 243 THR A N 1
ATOM 1864 C CA . THR A 1 243 ? -11.778 31.867 19.278 1.00 61.81 243 THR A CA 1
ATOM 1865 C C . THR A 1 243 ? -12.997 30.962 19.459 1.00 61.81 243 THR A C 1
ATOM 1867 O O . THR A 1 243 ? -13.759 31.153 20.403 1.00 61.81 243 THR A O 1
ATOM 1870 N N . ARG A 1 244 ? -13.145 29.920 18.631 1.00 55.75 244 ARG A N 1
ATOM 1871 C CA . ARG A 1 244 ? -14.245 28.947 18.736 1.00 55.75 244 ARG A CA 1
ATOM 1872 C C . ARG A 1 244 ? -14.038 27.872 19.812 1.00 55.75 244 ARG A C 1
ATOM 1874 O O . ARG A 1 244 ? -15.012 27.283 20.247 1.00 55.75 244 ARG A O 1
ATOM 1881 N N . GLY A 1 245 ? -12.801 27.645 20.264 1.00 49.94 245 GLY A N 1
ATOM 1882 C CA . GLY A 1 245 ? -12.476 26.736 21.379 1.00 49.94 245 GLY A CA 1
ATOM 1883 C C . GLY A 1 245 ? -12.522 27.373 22.776 1.00 49.94 245 GLY A C 1
ATOM 1884 O O . GLY A 1 245 ? -12.064 26.758 23.732 1.00 49.94 245 GLY A O 1
ATOM 1885 N N . ARG A 1 246 ? -13.001 28.619 22.892 1.00 48.72 246 ARG A N 1
ATOM 1886 C CA . ARG A 1 246 ? -13.110 29.378 24.154 1.00 48.72 246 ARG A CA 1
ATOM 1887 C C . ARG A 1 246 ? -14.552 29.770 24.518 1.00 48.72 246 ARG A C 1
ATOM 1889 O O . ARG A 1 246 ? -14.731 30.544 25.454 1.00 48.72 246 ARG A O 1
ATOM 1896 N N . ARG A 1 247 ? -15.549 29.272 23.781 1.00 40.34 247 ARG A N 1
ATOM 1897 C CA . ARG A 1 247 ? -16.976 29.371 24.118 1.00 40.34 247 ARG A CA 1
ATOM 1898 C C . ARG A 1 247 ? -17.513 27.997 24.465 1.00 40.34 247 ARG A C 1
ATOM 1900 O O . ARG A 1 247 ? -17.154 27.057 23.724 1.00 40.34 247 ARG A O 1
#

Nearest PDB structures (foldseek):
  8tth-assembly1_A  TM=4.343E-01  e=2.406E+00  Staphylococcus aureus
  4jr9-assembly1_A  TM=3.481E-01  e=5.641E+00  Escherichia coli K-12